Protein AF-A0A519ZA22-F1 (afdb_monomer_lite)

Structure (mmCIF, N/CA/C/O backbone):
data_AF-A0A519ZA22-F1
#
_entry.id   AF-A0A519ZA22-F1
#
loop_
_atom_site.group_PDB
_atom_site.id
_atom_site.type_symbol
_atom_site.label_atom_id
_atom_site.label_alt_id
_atom_site.label_comp_id
_atom_site.label_asym_id
_atom_site.label_entity_id
_atom_site.label_seq_id
_atom_site.pdbx_PDB_ins_code
_atom_site.Cartn_x
_atom_site.Cartn_y
_atom_site.Cartn_z
_atom_site.occupancy
_atom_site.B_iso_or_equiv
_atom_site.auth_seq_id
_atom_site.auth_comp_id
_atom_site.auth_asym_id
_atom_site.auth_atom_id
_atom_site.pdbx_PDB_model_num
ATOM 1 N N . ASN A 1 1 ? 9.432 36.449 25.699 1.00 81.25 1 ASN A N 1
ATOM 2 C CA . ASN A 1 1 ? 9.772 35.332 26.613 1.00 81.25 1 ASN A CA 1
ATOM 3 C C . ASN A 1 1 ? 9.004 34.042 26.345 1.00 81.25 1 ASN A C 1
ATOM 5 O O . ASN A 1 1 ? 9.663 33.018 26.272 1.00 81.25 1 ASN A O 1
ATOM 9 N N . SER A 1 2 ? 7.682 34.046 26.130 1.00 92.00 2 SER A N 1
ATOM 10 C CA . SER A 1 2 ? 6.908 32.815 25.846 1.00 92.00 2 SER A CA 1
ATOM 11 C C . SER A 1 2 ? 7.379 32.043 24.605 1.00 92.00 2 SER A C 1
ATOM 13 O O . SER A 1 2 ? 7.509 30.829 24.662 1.00 92.00 2 SER A O 1
ATOM 15 N N . VAL A 1 3 ? 7.708 32.742 23.514 1.00 94.31 3 VAL A N 1
ATOM 16 C CA . VAL A 1 3 ? 8.225 32.122 22.277 1.00 94.31 3 VAL A CA 1
ATOM 17 C C . VAL A 1 3 ? 9.559 31.403 22.514 1.00 94.31 3 VAL A C 1
ATOM 19 O O . VAL A 1 3 ? 9.733 30.264 22.097 1.00 94.31 3 VAL A O 1
ATOM 22 N N . VAL A 1 4 ? 10.487 32.040 23.235 1.00 95.25 4 VAL A N 1
ATOM 23 C CA . VAL A 1 4 ? 11.792 31.446 23.584 1.00 95.25 4 VAL A CA 1
ATOM 24 C C . VAL A 1 4 ? 11.615 30.241 24.513 1.00 95.25 4 VAL A C 1
ATOM 26 O O . VAL A 1 4 ? 12.276 29.225 24.322 1.00 95.25 4 VAL A O 1
ATOM 29 N N . GLY A 1 5 ? 10.686 30.326 25.473 1.00 96.50 5 GLY A N 1
ATOM 30 C CA . GLY A 1 5 ? 10.294 29.188 26.309 1.00 96.50 5 GLY A CA 1
ATOM 31 C C . GLY A 1 5 ? 9.760 28.020 25.478 1.00 96.50 5 GLY A C 1
ATOM 32 O O . GLY A 1 5 ? 10.256 26.908 25.612 1.00 96.50 5 GLY A O 1
ATOM 33 N N . GLY A 1 6 ? 8.854 28.290 24.534 1.00 96.06 6 GLY A N 1
ATOM 34 C CA . GLY A 1 6 ? 8.317 27.274 23.626 1.00 96.06 6 GLY A CA 1
ATOM 35 C C . GLY A 1 6 ? 9.388 26.580 22.776 1.00 96.06 6 GLY A C 1
ATOM 36 O O . GLY A 1 6 ? 9.349 25.361 22.629 1.00 96.06 6 GLY A O 1
ATOM 37 N N . PHE A 1 7 ? 10.387 27.315 22.268 1.00 96.00 7 PHE A N 1
ATOM 38 C CA . PHE A 1 7 ? 11.522 26.705 21.559 1.00 96.00 7 PHE A CA 1
ATOM 39 C C . PHE A 1 7 ? 12.377 25.809 22.465 1.00 96.00 7 PHE A C 1
ATOM 41 O O . PHE A 1 7 ? 12.825 24.747 22.028 1.00 96.00 7 PHE A O 1
ATOM 48 N N . ASN A 1 8 ? 12.597 26.211 23.719 1.00 96.06 8 ASN A N 1
ATOM 49 C CA . ASN A 1 8 ? 13.331 25.405 24.695 1.00 96.06 8 ASN A CA 1
ATOM 50 C C . ASN A 1 8 ? 12.576 24.107 25.026 1.00 96.06 8 ASN A C 1
ATOM 52 O O . ASN A 1 8 ? 13.158 23.025 24.965 1.00 96.06 8 ASN A O 1
ATOM 56 N N . ASP A 1 9 ? 11.273 24.195 25.292 1.00 95.75 9 ASP A N 1
ATOM 57 C CA . ASP A 1 9 ? 10.442 23.028 25.605 1.00 95.75 9 ASP A CA 1
ATOM 58 C C . ASP A 1 9 ? 10.332 22.077 24.407 1.00 95.75 9 ASP A C 1
ATOM 60 O O . ASP A 1 9 ? 10.515 20.868 24.552 1.00 95.75 9 ASP A O 1
ATOM 64 N N . GLY A 1 10 ? 10.139 22.617 23.198 1.00 93.62 10 GLY A N 1
ATOM 65 C CA . GLY A 1 10 ? 10.167 21.834 21.962 1.00 93.62 10 GLY A CA 1
ATOM 66 C C . GLY A 1 10 ? 11.498 21.101 21.765 1.00 93.62 10 GLY A C 1
ATOM 67 O O . GLY A 1 10 ? 11.507 19.913 21.442 1.00 93.62 10 GLY A O 1
ATOM 68 N N . SER A 1 11 ? 12.623 21.773 22.034 1.00 93.81 11 SER A N 1
ATOM 69 C CA . SER A 1 11 ? 13.959 21.167 21.939 1.00 93.81 11 SER A CA 1
ATOM 70 C C . SER A 1 11 ? 14.153 20.043 22.959 1.00 93.81 11 SER A C 1
ATOM 72 O O . SER A 1 11 ? 14.694 18.995 22.617 1.00 93.81 11 SER A O 1
ATOM 74 N N . ARG A 1 12 ? 13.672 20.221 24.197 1.00 93.62 12 ARG A N 1
ATOM 75 C CA . ARG A 1 12 ? 13.738 19.195 25.251 1.00 93.62 12 ARG A CA 1
ATOM 76 C C . ARG A 1 12 ? 12.895 17.969 24.912 1.00 93.62 12 ARG A C 1
ATOM 78 O O . ARG A 1 12 ? 13.378 16.849 25.056 1.00 93.62 12 ARG A O 1
ATOM 85 N N . ASN A 1 13 ? 11.684 18.175 24.396 1.00 90.31 13 ASN A N 1
ATOM 86 C CA . ASN A 1 13 ? 10.807 17.084 23.964 1.00 90.31 13 ASN A CA 1
ATOM 87 C C . ASN A 1 13 ? 11.395 16.298 22.778 1.00 90.31 13 ASN A C 1
ATOM 89 O O . ASN A 1 13 ? 11.145 15.102 22.642 1.00 90.31 13 ASN A O 1
ATOM 93 N N . MET A 1 14 ? 12.224 16.940 21.948 1.00 92.00 14 MET A N 1
ATOM 94 C CA . MET A 1 14 ? 12.874 16.294 20.806 1.00 92.00 14 MET A CA 1
ATOM 95 C C . MET A 1 14 ? 14.023 15.353 21.200 1.00 92.00 14 MET A C 1
ATOM 97 O O . MET A 1 14 ? 14.376 14.476 20.414 1.00 92.00 14 MET A O 1
ATOM 101 N N . ILE A 1 15 ? 14.597 15.476 22.406 1.00 91.38 15 ILE A N 1
ATOM 102 C CA . ILE A 1 15 ? 15.755 14.664 22.831 1.00 91.38 15 ILE A CA 1
ATOM 103 C C . ILE A 1 15 ? 15.433 13.164 22.753 1.00 91.38 15 ILE A C 1
ATOM 105 O O . ILE A 1 15 ? 16.216 12.402 22.187 1.00 91.38 15 ILE A O 1
ATOM 109 N N . GLY A 1 16 ? 14.266 12.739 23.252 1.00 87.06 16 GLY A N 1
ATOM 110 C CA . GLY A 1 16 ? 13.860 11.328 23.229 1.00 87.06 16 GLY A CA 1
ATOM 111 C C . GLY A 1 16 ? 13.697 10.773 21.811 1.00 87.06 16 GLY A C 1
ATOM 112 O O . GLY A 1 16 ? 14.179 9.681 21.510 1.00 87.06 16 GLY A O 1
ATOM 113 N N . ILE A 1 17 ? 13.091 11.556 20.913 1.00 87.50 17 ILE A N 1
ATOM 114 C CA . ILE A 1 17 ? 12.938 11.194 19.496 1.00 87.50 17 ILE A CA 1
ATOM 115 C C . ILE A 1 17 ? 14.310 11.124 18.814 1.00 87.50 17 ILE A C 1
ATOM 117 O O . ILE A 1 17 ? 14.568 10.199 18.042 1.00 87.50 17 ILE A O 1
ATOM 121 N N . GLY A 1 18 ? 15.206 12.065 19.124 1.00 90.62 18 GLY A N 1
ATOM 122 C CA . GLY A 1 18 ? 16.570 12.098 18.604 1.00 90.62 18 GLY A CA 1
ATOM 123 C C . GLY A 1 18 ? 17.368 10.851 18.981 1.00 90.62 18 GLY A C 1
ATOM 124 O O . GLY A 1 18 ? 17.963 10.226 18.105 1.00 90.62 18 GLY A O 1
ATOM 125 N N . VAL A 1 19 ? 17.320 10.438 20.252 1.00 91.50 19 VAL A N 1
ATOM 126 C CA . VAL A 1 19 ? 17.981 9.209 20.723 1.00 91.50 19 VAL A CA 1
ATOM 127 C C . VAL A 1 19 ? 17.393 7.977 20.034 1.00 91.50 19 VAL A C 1
ATOM 129 O O . VAL A 1 19 ? 18.147 7.190 19.467 1.00 91.50 19 VAL A O 1
ATOM 132 N N . ALA A 1 20 ? 16.063 7.837 19.998 1.00 88.56 20 ALA A N 1
ATOM 133 C CA . ALA A 1 20 ? 15.411 6.699 19.347 1.00 88.56 20 ALA A CA 1
ATOM 134 C C . ALA A 1 20 ? 15.759 6.602 17.850 1.00 88.56 20 ALA A C 1
ATOM 136 O O . ALA A 1 20 ? 16.036 5.517 17.340 1.00 88.56 20 ALA A O 1
ATOM 137 N N . THR A 1 21 ? 15.804 7.739 17.151 1.00 88.81 21 THR A N 1
ATOM 138 C CA . THR A 1 21 ? 16.154 7.796 15.724 1.00 88.81 21 THR A CA 1
ATOM 139 C C . THR A 1 21 ? 17.634 7.484 15.495 1.00 88.81 21 THR A C 1
ATOM 141 O O . THR A 1 21 ? 17.965 6.767 14.553 1.00 88.81 21 THR A O 1
ATOM 144 N N . ALA A 1 22 ? 18.532 7.959 16.366 1.00 91.56 22 ALA A N 1
ATOM 145 C CA . ALA A 1 22 ? 19.952 7.619 16.302 1.00 91.56 22 ALA A CA 1
ATOM 146 C C . ALA A 1 22 ? 20.171 6.107 16.482 1.00 91.56 22 ALA A C 1
ATOM 148 O O . ALA A 1 22 ? 20.910 5.495 15.710 1.00 91.56 22 ALA A O 1
ATOM 149 N N . THR A 1 23 ? 19.478 5.483 17.439 1.00 90.56 23 THR A N 1
ATOM 150 C CA . THR A 1 23 ? 19.520 4.029 17.639 1.00 90.56 23 THR A CA 1
ATOM 151 C C . THR A 1 23 ? 18.946 3.269 16.442 1.00 90.56 23 THR A C 1
ATOM 153 O O . THR A 1 23 ? 19.577 2.323 15.973 1.00 90.56 23 THR A O 1
ATOM 156 N N . ALA A 1 24 ? 17.812 3.710 15.886 1.00 88.50 24 ALA A N 1
ATOM 157 C CA . ALA A 1 24 ? 17.256 3.133 14.661 1.00 88.50 24 ALA A CA 1
ATOM 158 C C . ALA A 1 24 ? 18.248 3.222 13.488 1.00 88.50 24 ALA A C 1
ATOM 160 O O . ALA A 1 24 ? 18.409 2.256 12.749 1.00 88.50 24 ALA A O 1
ATOM 161 N N . GLY A 1 25 ? 18.981 4.333 13.357 1.00 88.44 25 GLY A N 1
ATOM 162 C CA . GLY A 1 25 ? 20.034 4.495 12.352 1.00 88.44 25 GLY A CA 1
ATOM 163 C C . GLY A 1 25 ? 21.189 3.497 12.503 1.00 88.44 25 GLY A C 1
ATOM 164 O O . GLY A 1 25 ? 21.649 2.941 11.507 1.00 88.44 25 GLY A O 1
ATOM 165 N N . VAL A 1 26 ? 21.626 3.210 13.735 1.00 91.69 26 VAL A N 1
ATOM 166 C CA . VAL A 1 26 ? 22.645 2.174 14.003 1.00 91.69 26 VAL A CA 1
ATOM 167 C C . VAL A 1 26 ? 22.135 0.789 13.599 1.00 91.69 26 VAL A C 1
ATOM 169 O O . VAL A 1 26 ? 22.861 0.036 12.950 1.00 91.69 26 VAL A O 1
ATOM 172 N N . ILE A 1 27 ? 20.879 0.476 13.930 1.00 88.31 27 ILE A N 1
ATOM 173 C CA . ILE A 1 27 ? 20.222 -0.779 13.542 1.00 88.31 27 ILE A CA 1
ATOM 174 C C . ILE A 1 27 ? 20.188 -0.902 12.013 1.00 88.31 27 ILE A C 1
ATOM 176 O O . ILE A 1 27 ? 20.646 -1.904 11.467 1.00 88.31 27 ILE A O 1
ATOM 180 N N . VAL A 1 28 ? 19.744 0.145 11.313 1.00 86.81 28 VAL A N 1
ATOM 181 C CA . VAL A 1 28 ? 19.724 0.216 9.843 1.00 86.81 28 VAL A CA 1
ATOM 182 C C . VAL A 1 28 ? 21.116 0.012 9.236 1.00 86.81 28 VAL A C 1
ATOM 184 O O . VAL A 1 28 ? 21.265 -0.755 8.282 1.00 86.81 28 VAL A O 1
ATOM 187 N N . GLY A 1 29 ? 22.150 0.644 9.798 1.00 88.81 29 GLY A N 1
ATOM 188 C CA . GLY A 1 29 ? 23.533 0.457 9.358 1.00 88.81 29 GLY A CA 1
ATOM 189 C C . GLY A 1 29 ? 24.001 -0.992 9.504 1.00 88.81 29 GLY A C 1
ATOM 190 O O . GLY A 1 29 ? 24.548 -1.561 8.560 1.00 88.81 29 GLY A O 1
ATOM 191 N N . ALA A 1 30 ? 23.725 -1.619 10.649 1.00 89.75 30 ALA A N 1
ATOM 192 C CA . ALA A 1 30 ? 24.067 -3.019 10.893 1.00 89.75 30 ALA A CA 1
ATOM 193 C C . ALA A 1 30 ? 23.331 -3.968 9.930 1.00 89.75 30 ALA A C 1
ATOM 195 O O . ALA A 1 30 ? 23.947 -4.862 9.352 1.00 89.75 30 ALA A O 1
ATOM 196 N N . ILE A 1 31 ? 22.039 -3.742 9.692 1.00 85.31 31 ILE A N 1
ATOM 197 C CA . ILE A 1 31 ? 21.211 -4.514 8.749 1.00 85.31 31 ILE A CA 1
ATOM 198 C C . ILE A 1 31 ? 21.775 -4.431 7.329 1.00 85.31 31 ILE A C 1
ATOM 200 O O . ILE A 1 31 ? 21.907 -5.447 6.648 1.00 85.31 31 ILE A O 1
ATOM 204 N N . THR A 1 32 ? 22.135 -3.221 6.900 1.00 83.44 32 THR A N 1
ATOM 205 C CA . THR A 1 32 ? 22.675 -2.973 5.560 1.00 83.44 32 THR A CA 1
ATOM 206 C C . THR A 1 32 ? 24.015 -3.686 5.369 1.00 83.44 32 THR A C 1
ATOM 208 O O . THR A 1 32 ? 24.227 -4.325 4.345 1.00 83.44 32 THR A O 1
ATOM 211 N N . LEU A 1 33 ? 24.905 -3.634 6.369 1.00 88.56 33 LEU A N 1
ATOM 212 C CA . LEU A 1 33 ? 26.227 -4.274 6.310 1.00 88.56 33 LEU A CA 1
ATOM 213 C C . LEU A 1 33 ? 26.178 -5.804 6.408 1.00 88.56 33 LEU A C 1
ATOM 215 O O . LEU A 1 33 ? 27.036 -6.481 5.851 1.00 88.56 33 LEU A O 1
ATOM 219 N N . THR A 1 34 ? 25.196 -6.351 7.125 1.00 88.69 34 THR A N 1
ATOM 220 C CA . THR A 1 34 ? 25.034 -7.804 7.318 1.00 88.69 34 THR A CA 1
ATOM 221 C C . THR A 1 34 ? 24.285 -8.490 6.178 1.00 88.69 34 THR A C 1
ATOM 223 O O . THR A 1 34 ? 24.264 -9.717 6.124 1.00 88.69 34 THR A O 1
ATOM 226 N N . GLY A 1 35 ? 23.655 -7.727 5.277 1.00 82.00 35 GLY A N 1
ATOM 227 C CA . GLY A 1 35 ? 22.839 -8.280 4.195 1.00 82.00 35 GLY A CA 1
ATOM 228 C C . GLY A 1 35 ? 21.508 -8.867 4.671 1.00 82.00 35 GLY A C 1
ATOM 229 O O . GLY A 1 35 ? 20.882 -9.637 3.945 1.00 82.00 35 GLY A O 1
ATOM 230 N N . LEU A 1 36 ? 21.042 -8.504 5.875 1.00 84.12 36 LEU A N 1
ATOM 231 C CA . LEU A 1 36 ? 19.794 -9.028 6.438 1.00 84.12 36 LEU A CA 1
ATOM 232 C C . LEU A 1 36 ? 18.583 -8.733 5.536 1.00 84.12 36 LEU A C 1
ATOM 234 O O . LEU A 1 36 ? 17.652 -9.527 5.505 1.00 84.12 36 LEU A O 1
ATOM 238 N N . GLY A 1 37 ? 18.606 -7.639 4.766 1.00 77.94 37 GLY A N 1
ATOM 239 C CA . GLY A 1 37 ? 17.554 -7.324 3.794 1.00 77.94 37 GLY A CA 1
ATOM 240 C C . GLY A 1 37 ? 17.334 -8.432 2.757 1.00 77.94 37 GLY A C 1
ATOM 241 O O . GLY A 1 37 ? 16.196 -8.832 2.544 1.00 77.94 37 GLY A O 1
ATOM 242 N N . LEU A 1 38 ? 18.412 -8.992 2.189 1.00 81.12 38 LEU A N 1
ATOM 243 C CA . LEU A 1 38 ? 18.329 -10.111 1.237 1.00 81.12 38 LEU A CA 1
ATOM 244 C C . LEU A 1 38 ? 17.751 -11.362 1.907 1.00 81.12 38 LEU A C 1
ATOM 246 O O . LEU A 1 38 ? 16.842 -11.992 1.380 1.00 81.12 38 LEU A O 1
ATOM 250 N N . ARG A 1 39 ? 18.198 -11.657 3.133 1.00 88.38 39 ARG A N 1
ATOM 251 C CA . ARG A 1 39 ? 17.671 -12.780 3.924 1.00 88.38 39 ARG A CA 1
ATOM 252 C C . ARG A 1 39 ? 16.192 -12.624 4.262 1.00 88.38 39 ARG A C 1
ATOM 254 O O . ARG A 1 39 ? 15.473 -13.615 4.318 1.00 88.38 39 ARG A O 1
ATOM 261 N N . MET A 1 40 ? 15.727 -11.396 4.484 1.00 89.69 40 MET A N 1
ATOM 262 C CA . MET A 1 40 ? 14.304 -11.126 4.687 1.00 89.69 40 MET A CA 1
ATOM 263 C C . MET A 1 40 ? 13.506 -11.359 3.403 1.00 89.69 40 MET A C 1
ATOM 265 O O . MET A 1 40 ? 12.429 -11.944 3.485 1.00 89.69 40 MET A O 1
ATOM 269 N N . THR A 1 41 ? 14.036 -10.975 2.237 1.00 90.50 41 THR A N 1
ATOM 270 C CA . THR A 1 41 ? 13.434 -11.296 0.933 1.00 90.50 41 THR A CA 1
ATOM 271 C C . THR A 1 41 ? 13.295 -12.805 0.744 1.00 90.50 41 THR A C 1
ATOM 273 O O . THR A 1 41 ? 12.184 -13.276 0.520 1.00 90.50 41 THR A O 1
ATOM 276 N N . GLU A 1 42 ? 14.375 -13.571 0.923 1.00 89.81 42 GLU A N 1
ATOM 277 C CA . GLU A 1 42 ? 14.355 -15.041 0.831 1.00 89.81 42 GLU A CA 1
ATOM 278 C C . GLU A 1 42 ? 13.355 -15.666 1.815 1.00 89.81 42 GLU A C 1
ATOM 280 O O . GLU A 1 42 ? 12.603 -16.573 1.465 1.00 89.81 42 GLU A O 1
ATOM 285 N N . PHE A 1 43 ? 13.325 -15.181 3.060 1.00 92.62 43 PHE A N 1
ATOM 286 C CA . PHE A 1 43 ? 12.445 -15.724 4.090 1.00 92.62 43 PHE A CA 1
ATOM 287 C C . PHE A 1 43 ? 10.970 -15.457 3.789 1.00 92.62 43 PHE A C 1
ATOM 289 O O . PHE A 1 43 ? 10.133 -16.347 3.945 1.00 92.62 43 PHE A O 1
ATOM 296 N N . VAL A 1 44 ? 10.642 -14.244 3.341 1.00 94.31 44 VAL A N 1
ATOM 297 C CA . VAL A 1 44 ? 9.274 -13.906 2.944 1.00 94.31 44 VAL A CA 1
ATOM 298 C C . VAL A 1 44 ? 8.875 -14.697 1.704 1.00 94.31 44 VAL A C 1
ATOM 300 O O . VAL A 1 44 ? 7.766 -15.221 1.685 1.00 94.31 44 VAL A O 1
ATOM 303 N N . GLU A 1 45 ? 9.760 -14.849 0.719 1.00 91.81 45 GLU A N 1
ATOM 304 C CA . GLU A 1 45 ? 9.484 -15.652 -0.476 1.00 91.81 45 GLU A CA 1
ATOM 305 C C . GLU A 1 45 ? 9.257 -17.123 -0.127 1.00 91.81 45 GLU A C 1
ATOM 307 O O . GLU A 1 45 ? 8.290 -17.731 -0.582 1.00 91.81 45 GLU A O 1
ATOM 312 N N . PHE A 1 46 ? 10.067 -17.683 0.772 1.00 93.06 46 PHE A N 1
ATOM 313 C CA . PHE A 1 46 ? 9.876 -19.041 1.270 1.00 93.06 46 PHE A CA 1
ATOM 314 C C . PHE A 1 46 ? 8.497 -19.236 1.917 1.00 93.06 46 PHE A C 1
ATOM 316 O O . PHE A 1 46 ? 7.873 -20.281 1.734 1.00 93.06 46 PHE A O 1
ATOM 323 N N . VAL A 1 47 ? 7.995 -18.243 2.656 1.00 94.44 47 VAL A N 1
ATOM 324 C CA . VAL A 1 47 ? 6.654 -18.295 3.263 1.00 94.44 47 VAL A CA 1
ATOM 325 C C . VAL A 1 47 ? 5.553 -18.052 2.225 1.00 94.44 47 VAL A C 1
ATOM 327 O O . VAL A 1 47 ? 4.502 -18.690 2.283 1.00 94.44 47 VAL A O 1
ATOM 330 N N . ALA A 1 48 ? 5.772 -17.130 1.288 1.00 93.31 48 ALA A N 1
ATOM 331 C CA . ALA A 1 48 ? 4.786 -16.708 0.304 1.00 93.31 48 ALA A CA 1
ATOM 332 C C . ALA A 1 48 ? 4.608 -17.708 -0.844 1.00 93.31 48 ALA A C 1
ATOM 334 O O . ALA A 1 48 ? 3.497 -17.816 -1.362 1.00 93.31 48 ALA A O 1
ATOM 335 N N . GLN A 1 49 ? 5.665 -18.433 -1.226 1.00 89.50 49 GLN A N 1
ATOM 336 C CA . GLN A 1 49 ? 5.691 -19.384 -2.345 1.00 89.50 49 GLN A CA 1
ATOM 337 C C . GLN A 1 49 ? 5.108 -18.762 -3.630 1.00 89.50 49 GLN A C 1
ATOM 339 O O . GLN A 1 49 ? 4.193 -19.317 -4.244 1.00 89.50 49 GLN A O 1
ATOM 344 N N . GLY A 1 50 ? 5.553 -17.551 -3.982 1.00 85.00 50 GLY A N 1
ATOM 345 C CA . GLY A 1 50 ? 5.031 -16.775 -5.111 1.00 85.00 50 GLY A CA 1
ATOM 346 C C . GLY A 1 50 ? 3.615 -16.196 -4.944 1.00 85.00 50 GLY A C 1
ATOM 347 O O . GLY A 1 50 ? 3.091 -15.572 -5.869 1.00 85.00 50 GLY A O 1
ATOM 348 N N . ASN A 1 51 ? 2.951 -16.367 -3.793 1.00 91.44 51 ASN A N 1
ATOM 349 C CA . ASN A 1 51 ? 1.634 -15.779 -3.549 1.00 91.44 51 ASN A CA 1
ATOM 350 C C . ASN A 1 51 ? 1.738 -14.366 -2.952 1.00 91.44 51 ASN A C 1
ATOM 352 O O . ASN A 1 51 ? 1.974 -14.186 -1.755 1.00 91.44 51 ASN A O 1
ATOM 356 N N . VAL A 1 52 ? 1.431 -13.360 -3.775 1.00 91.69 52 VAL A N 1
ATOM 357 C CA . VAL A 1 52 ? 1.442 -11.933 -3.400 1.00 91.69 52 VAL A CA 1
ATOM 358 C C . VAL A 1 52 ? 0.609 -11.625 -2.155 1.00 91.69 52 VAL A C 1
ATOM 360 O O . VAL A 1 52 ? 1.000 -10.794 -1.339 1.00 91.69 52 VAL A O 1
ATOM 363 N N . MET A 1 53 ? -0.552 -12.263 -1.979 1.00 93.50 53 MET A N 1
ATOM 364 C CA . MET A 1 53 ? -1.410 -11.962 -0.831 1.00 93.50 53 MET A CA 1
ATOM 365 C C . MET A 1 53 ? -0.813 -12.510 0.467 1.00 93.50 53 MET A C 1
ATOM 367 O O . MET A 1 53 ? -0.833 -11.823 1.487 1.00 93.50 53 MET A O 1
ATOM 371 N N . VAL A 1 54 ? -0.245 -13.719 0.424 1.00 95.56 54 VAL A N 1
ATOM 372 C CA . VAL A 1 54 ? 0.466 -14.312 1.568 1.00 95.56 54 VAL A CA 1
ATOM 373 C C . VAL A 1 54 ? 1.694 -13.472 1.913 1.00 95.56 54 VAL A C 1
ATOM 375 O O . VAL A 1 54 ? 1.888 -13.144 3.082 1.00 95.56 54 VAL A O 1
ATOM 378 N N . MET A 1 55 ? 2.454 -13.040 0.902 1.00 95.25 55 MET A N 1
ATOM 379 C CA . MET A 1 55 ? 3.577 -12.115 1.057 1.00 95.25 55 MET A CA 1
ATOM 380 C C . MET A 1 55 ? 3.156 -10.834 1.791 1.00 95.25 55 MET A C 1
ATOM 382 O O . MET A 1 55 ? 3.737 -10.494 2.820 1.00 95.25 55 MET A O 1
ATOM 386 N N . LEU A 1 56 ? 2.127 -10.128 1.308 1.00 95.75 56 LEU A N 1
ATOM 387 C CA . LEU A 1 56 ? 1.681 -8.871 1.921 1.00 95.75 56 LEU A CA 1
ATOM 388 C C . LEU A 1 56 ? 1.146 -9.079 3.344 1.00 95.75 56 LEU A C 1
ATOM 390 O O . LEU A 1 56 ? 1.408 -8.247 4.209 1.00 95.75 56 LEU A O 1
ATOM 394 N N . LEU A 1 57 ? 0.424 -10.175 3.610 1.00 96.44 57 LEU A N 1
ATOM 395 C CA . LEU A 1 57 ? -0.049 -10.517 4.958 1.00 96.44 57 LEU A CA 1
ATOM 396 C C . LEU A 1 57 ? 1.115 -10.783 5.915 1.00 96.44 57 LEU A C 1
ATOM 398 O O . LEU A 1 57 ? 1.099 -10.314 7.053 1.00 96.44 57 LEU A O 1
ATOM 402 N N . PHE A 1 58 ? 2.133 -11.505 5.451 1.00 96.31 58 PHE A N 1
ATOM 403 C CA . PHE A 1 58 ? 3.312 -11.799 6.250 1.00 96.31 58 PHE A CA 1
ATOM 404 C C . PHE A 1 58 ? 4.125 -10.535 6.540 1.00 96.31 58 PHE A C 1
ATOM 406 O O . PHE A 1 58 ? 4.470 -10.276 7.690 1.00 96.31 58 PHE A O 1
ATOM 413 N N . ILE A 1 59 ? 4.346 -9.687 5.533 1.00 95.62 59 ILE A N 1
ATOM 414 C CA . ILE A 1 59 ? 5.033 -8.403 5.713 1.00 95.62 59 ILE A CA 1
ATOM 415 C C . ILE A 1 59 ? 4.239 -7.482 6.645 1.00 95.62 59 ILE A C 1
ATOM 417 O O . ILE A 1 59 ? 4.825 -6.857 7.523 1.00 95.62 59 ILE A O 1
ATOM 421 N N . ALA A 1 60 ? 2.913 -7.415 6.505 1.00 95.56 60 ALA A N 1
ATOM 422 C CA . ALA A 1 60 ? 2.050 -6.657 7.409 1.00 95.56 60 ALA A CA 1
ATOM 423 C C . ALA A 1 60 ? 2.217 -7.107 8.868 1.00 95.56 60 ALA A C 1
ATOM 425 O O . ALA A 1 60 ? 2.365 -6.273 9.763 1.00 95.56 60 ALA A O 1
ATOM 426 N N . PHE A 1 61 ? 2.252 -8.422 9.101 1.00 94.44 61 PHE A N 1
ATOM 427 C CA . PHE A 1 61 ? 2.507 -8.995 10.418 1.00 94.44 61 PHE A CA 1
ATOM 428 C C . PHE A 1 61 ? 3.903 -8.635 10.946 1.00 94.44 61 PHE A C 1
ATOM 430 O O . PHE A 1 61 ? 4.023 -8.174 12.080 1.00 94.44 61 PHE A O 1
ATOM 437 N N . VAL A 1 62 ? 4.949 -8.779 10.128 1.00 94.00 62 VAL A N 1
ATOM 438 C CA . VAL A 1 62 ? 6.323 -8.421 10.513 1.00 94.00 62 VAL A CA 1
ATOM 439 C C . VAL A 1 62 ? 6.430 -6.929 10.841 1.00 94.00 62 VAL A C 1
ATOM 441 O O . VAL A 1 62 ? 6.969 -6.582 11.887 1.00 94.00 62 VAL A O 1
ATOM 444 N N . CYS A 1 63 ? 5.868 -6.042 10.016 1.00 94.25 63 CYS A N 1
ATOM 445 C CA . CYS A 1 63 ? 5.826 -4.601 10.277 1.00 94.25 63 CYS A CA 1
ATOM 446 C C . CYS A 1 63 ? 5.096 -4.270 11.583 1.00 94.25 63 CYS A C 1
ATOM 448 O O . CYS A 1 63 ? 5.575 -3.430 12.340 1.00 94.25 63 CYS A O 1
ATOM 450 N N . LEU A 1 64 ? 3.973 -4.940 11.864 1.00 91.94 64 LEU A N 1
ATOM 451 C CA . LEU A 1 64 ? 3.244 -4.770 13.119 1.00 91.94 64 LEU A CA 1
ATOM 452 C C . LEU A 1 64 ? 4.132 -5.153 14.304 1.00 91.94 64 LEU A C 1
ATOM 454 O O . LEU A 1 64 ? 4.286 -4.351 15.216 1.00 91.94 64 LEU A O 1
ATOM 458 N N . VAL A 1 65 ? 4.762 -6.332 14.271 1.00 90.56 65 VAL A N 1
ATOM 459 C CA . VAL A 1 65 ? 5.629 -6.818 15.358 1.00 90.56 65 VAL A CA 1
ATOM 460 C C . VAL A 1 65 ? 6.844 -5.914 15.564 1.00 90.56 65 VAL A C 1
ATOM 462 O O . VAL A 1 65 ? 7.154 -5.560 16.699 1.00 90.56 65 VAL A O 1
ATOM 465 N N . LEU A 1 66 ? 7.513 -5.514 14.482 1.00 89.38 66 LEU A N 1
ATOM 466 C CA . LEU A 1 66 ? 8.671 -4.618 14.533 1.00 89.38 66 LEU A CA 1
ATOM 467 C C . LEU A 1 66 ? 8.311 -3.219 15.051 1.00 89.38 66 LEU A C 1
ATOM 469 O O . LEU A 1 66 ? 9.159 -2.555 15.646 1.00 89.38 66 LEU A O 1
ATOM 473 N N . GLY A 1 67 ? 7.074 -2.773 14.824 1.00 86.19 67 GLY A N 1
ATOM 474 C CA . GLY A 1 67 ? 6.600 -1.463 15.252 1.00 86.19 67 GLY A CA 1
ATOM 475 C C . GLY A 1 67 ? 6.139 -1.382 16.706 1.00 86.19 67 GLY A C 1
ATOM 476 O O . GLY A 1 67 ? 5.974 -0.277 17.227 1.00 86.19 67 GLY A O 1
ATOM 477 N N . LEU A 1 68 ? 5.947 -2.518 17.384 1.00 85.56 68 LEU A N 1
ATOM 478 C CA . LEU A 1 68 ? 5.461 -2.552 18.762 1.00 85.56 68 LEU A CA 1
ATOM 479 C C . LEU A 1 68 ? 6.448 -1.871 19.723 1.00 85.56 68 LEU A C 1
ATOM 481 O O . LEU A 1 68 ? 7.566 -2.335 19.935 1.00 85.56 68 LEU A O 1
ATOM 485 N N . GLY A 1 69 ? 5.998 -0.790 20.364 1.00 75.88 69 GLY A N 1
ATOM 486 C CA . GLY A 1 69 ? 6.716 -0.154 21.475 1.00 75.88 69 GLY A CA 1
ATOM 487 C C . GLY A 1 69 ? 7.840 0.797 21.060 1.00 75.88 69 GLY A C 1
ATOM 488 O O . GLY A 1 69 ? 8.655 1.175 21.902 1.00 75.88 69 GLY A O 1
ATOM 489 N N . VAL A 1 70 ? 7.887 1.205 19.789 1.00 83.19 70 VAL A N 1
ATOM 490 C CA . VAL A 1 70 ? 8.890 2.136 19.253 1.00 83.19 70 VAL A CA 1
ATOM 491 C C . VAL A 1 70 ? 8.212 3.453 18.840 1.00 83.19 70 VAL A C 1
ATOM 493 O O . VAL A 1 70 ? 7.156 3.410 18.212 1.00 83.19 70 VAL A O 1
ATOM 496 N N . PRO A 1 71 ? 8.798 4.640 19.119 1.00 86.00 71 PRO A N 1
ATOM 497 C CA . PRO A 1 71 ? 8.244 5.915 18.660 1.00 86.00 71 PRO A CA 1
ATOM 498 C C . PRO A 1 71 ? 8.023 5.938 17.143 1.00 86.00 71 PRO A C 1
ATOM 500 O O . PRO A 1 71 ? 8.901 5.510 16.395 1.00 86.00 71 PRO A O 1
ATOM 503 N N . THR A 1 72 ? 6.905 6.509 16.682 1.00 89.31 72 THR A N 1
ATOM 504 C CA . THR A 1 72 ? 6.457 6.495 15.275 1.00 89.31 72 THR A CA 1
ATOM 505 C C . THR A 1 72 ? 7.558 6.811 14.257 1.00 89.31 72 THR A C 1
ATOM 507 O O . THR A 1 72 ? 7.694 6.117 13.250 1.00 89.31 72 THR A O 1
ATOM 510 N N . THR A 1 73 ? 8.385 7.827 14.523 1.00 89.19 73 THR A N 1
ATOM 511 C CA . THR A 1 73 ? 9.490 8.213 13.632 1.00 89.19 73 THR A CA 1
ATOM 512 C C . THR A 1 73 ? 10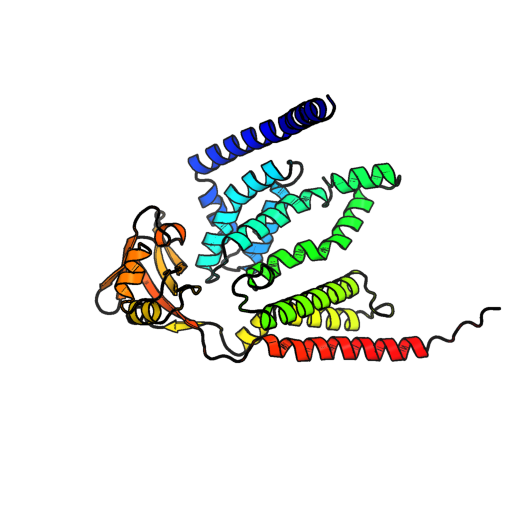.566 7.130 13.540 1.00 89.19 73 THR A C 1
ATOM 514 O O . THR A 1 73 ? 10.981 6.765 12.442 1.00 89.19 73 THR A O 1
ATOM 517 N N . ALA A 1 74 ? 11.011 6.598 14.681 1.00 89.06 74 ALA A N 1
ATOM 518 C CA . ALA A 1 74 ? 12.039 5.558 14.733 1.00 89.06 74 ALA A CA 1
ATOM 519 C C . ALA A 1 74 ? 11.518 4.225 14.171 1.00 89.06 74 ALA A C 1
ATOM 521 O O . ALA A 1 74 ? 12.237 3.534 13.452 1.00 89.06 74 ALA A O 1
ATOM 522 N N . ASN A 1 75 ? 10.246 3.919 14.434 1.00 90.69 75 ASN A N 1
ATOM 523 C CA . ASN A 1 75 ? 9.534 2.784 13.868 1.00 90.69 75 ASN A CA 1
ATOM 524 C C . ASN A 1 75 ? 9.541 2.845 12.335 1.00 90.69 75 ASN A C 1
ATOM 526 O O . ASN A 1 75 ? 10.030 1.919 11.694 1.00 90.69 75 ASN A O 1
ATOM 530 N N . TYR A 1 76 ? 9.119 3.973 11.745 1.00 92.50 76 TYR A N 1
ATOM 531 C CA . TYR A 1 76 ? 9.136 4.153 10.292 1.00 92.50 76 TYR A CA 1
ATOM 532 C C . TYR A 1 76 ? 10.526 3.929 9.688 1.00 92.50 76 TYR A C 1
ATOM 534 O O . TYR A 1 76 ? 10.646 3.203 8.705 1.00 92.50 76 TYR A O 1
ATOM 542 N N . VAL A 1 77 ? 11.580 4.502 10.284 1.00 91.06 77 VAL A N 1
ATOM 543 C CA . VAL A 1 77 ? 12.965 4.306 9.817 1.00 91.06 77 VAL A CA 1
ATOM 544 C C . VAL A 1 77 ? 13.336 2.821 9.796 1.00 91.06 77 VAL A C 1
ATOM 546 O O . VAL A 1 77 ? 13.923 2.351 8.821 1.00 91.06 77 VAL A O 1
ATOM 549 N N . LEU A 1 78 ? 12.960 2.073 10.833 1.00 90.06 78 LEU A N 1
ATOM 550 C CA . LEU A 1 78 ? 13.252 0.648 10.946 1.00 90.06 78 LEU A CA 1
ATOM 551 C C . LEU A 1 78 ? 12.462 -0.182 9.922 1.00 90.06 78 LEU A C 1
ATOM 553 O O . LEU A 1 78 ? 13.069 -0.909 9.134 1.00 90.06 78 LEU A O 1
ATOM 557 N N . VAL A 1 79 ? 11.131 -0.048 9.877 1.00 93.06 79 VAL A N 1
ATOM 558 C CA . VAL A 1 79 ? 10.285 -0.862 8.982 1.00 93.06 79 VAL A CA 1
ATOM 559 C C . VAL A 1 79 ? 10.473 -0.496 7.512 1.00 93.06 79 VAL A C 1
ATOM 561 O O . VAL A 1 79 ? 10.486 -1.384 6.665 1.00 93.06 79 VAL A O 1
ATOM 564 N N . ALA A 1 80 ? 10.677 0.782 7.181 1.00 93.00 80 ALA A N 1
ATOM 565 C CA . ALA A 1 80 ? 10.900 1.204 5.801 1.00 93.00 80 ALA A CA 1
ATOM 566 C C . ALA A 1 80 ? 12.243 0.706 5.263 1.00 93.00 80 ALA A C 1
ATOM 568 O O . ALA A 1 80 ? 12.319 0.301 4.110 1.00 93.00 80 ALA A O 1
ATOM 569 N N . THR A 1 81 ? 13.290 0.692 6.087 1.00 90.38 81 THR A N 1
ATOM 570 C CA . THR A 1 81 ? 14.596 0.182 5.648 1.00 90.38 81 THR A CA 1
ATOM 571 C C . THR A 1 81 ? 14.576 -1.338 5.485 1.00 90.38 81 THR A C 1
ATOM 573 O O . THR A 1 81 ? 15.197 -1.868 4.570 1.00 90.38 81 THR A O 1
ATOM 576 N N . LEU A 1 82 ? 13.851 -2.047 6.354 1.00 91.75 82 LEU A N 1
ATOM 577 C CA . LEU A 1 82 ? 13.820 -3.508 6.351 1.00 91.75 82 LEU A CA 1
ATOM 578 C C . LEU A 1 82 ? 12.830 -4.104 5.351 1.00 91.75 82 LEU A C 1
ATOM 580 O O . LEU A 1 82 ? 13.184 -5.019 4.619 1.00 91.75 82 LEU A O 1
ATOM 584 N N . MET A 1 83 ? 11.588 -3.620 5.346 1.00 94.56 83 MET A N 1
ATOM 585 C CA . MET A 1 83 ? 10.469 -4.299 4.687 1.00 94.56 83 MET A CA 1
ATOM 586 C C . MET A 1 83 ? 10.068 -3.657 3.361 1.00 94.56 83 MET A C 1
ATOM 588 O O . MET A 1 83 ? 9.609 -4.364 2.470 1.00 94.56 83 MET A O 1
ATOM 592 N N . ALA A 1 84 ? 10.264 -2.346 3.174 1.00 94.38 84 ALA A N 1
ATOM 593 C CA . ALA A 1 84 ? 9.964 -1.714 1.888 1.00 94.38 84 ALA A CA 1
ATOM 594 C C . ALA A 1 84 ? 10.734 -2.335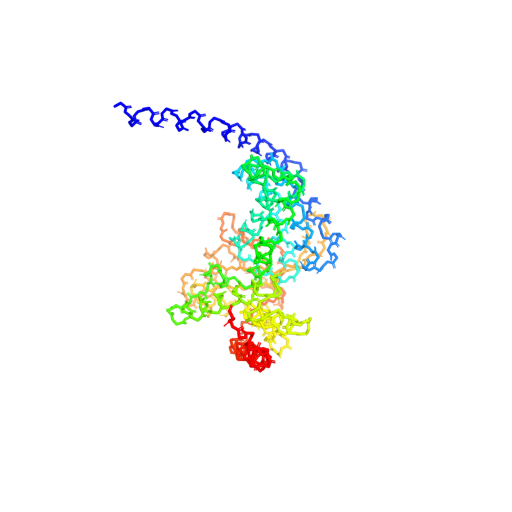 0.702 1.00 94.38 84 ALA A C 1
ATOM 596 O O . ALA A 1 84 ? 10.082 -2.638 -0.299 1.00 94.38 84 ALA A O 1
ATOM 597 N N . PRO A 1 85 ? 12.063 -2.581 0.770 1.00 91.56 85 PRO A N 1
ATOM 598 C CA . PRO A 1 85 ? 12.767 -3.221 -0.343 1.00 91.56 85 PRO A CA 1
ATOM 599 C C . PRO A 1 85 ? 12.253 -4.638 -0.619 1.00 91.56 85 PRO A C 1
ATOM 601 O O . PRO A 1 85 ? 12.138 -5.012 -1.779 1.00 91.56 85 PRO A O 1
ATOM 604 N N . VAL A 1 86 ? 11.862 -5.387 0.418 1.00 93.19 86 VAL A N 1
ATOM 605 C CA . VAL A 1 86 ? 11.292 -6.737 0.278 1.00 93.19 86 VAL A CA 1
ATOM 606 C C . VAL A 1 86 ? 9.969 -6.702 -0.492 1.00 93.19 86 VAL A C 1
ATOM 608 O O . VAL A 1 86 ? 9.786 -7.474 -1.428 1.00 93.19 86 VAL A O 1
ATOM 611 N N . VAL A 1 87 ? 9.063 -5.775 -0.149 1.00 95.06 87 VAL A N 1
ATOM 612 C CA . VAL A 1 87 ? 7.785 -5.600 -0.868 1.00 95.06 87 VAL A CA 1
ATOM 613 C C . VAL A 1 87 ? 8.022 -5.239 -2.336 1.00 95.06 87 VAL A C 1
ATOM 615 O O . VAL A 1 87 ? 7.321 -5.750 -3.206 1.00 95.06 87 VAL A O 1
ATOM 618 N N . VAL A 1 88 ? 8.974 -4.341 -2.617 1.00 93.12 88 VAL A N 1
ATOM 619 C CA . VAL A 1 88 ? 9.292 -3.914 -3.992 1.00 93.12 88 VAL A CA 1
ATOM 620 C C . VAL A 1 88 ? 9.850 -5.077 -4.802 1.00 93.12 88 VAL A C 1
ATOM 622 O O . VAL A 1 88 ? 9.393 -5.315 -5.916 1.00 93.12 88 VAL A O 1
ATOM 625 N N . GLU A 1 89 ? 10.815 -5.794 -4.236 1.00 91.44 89 GLU A N 1
ATOM 626 C CA . GLU A 1 89 ? 11.521 -6.883 -4.901 1.00 91.44 89 GLU A CA 1
ATOM 627 C C . GLU A 1 89 ? 10.581 -8.057 -5.195 1.00 91.44 89 GLU A C 1
ATOM 629 O O . GLU A 1 89 ? 10.393 -8.424 -6.353 1.00 91.44 89 GLU A O 1
ATOM 634 N N . LEU A 1 90 ? 9.900 -8.586 -4.177 1.00 93.00 90 LEU A N 1
ATOM 635 C CA . LEU A 1 90 ? 8.983 -9.717 -4.350 1.00 93.00 90 LEU A CA 1
ATOM 636 C C . LEU A 1 90 ? 7.709 -9.336 -5.112 1.00 93.00 90 LEU A C 1
ATOM 638 O O . LEU A 1 90 ? 7.163 -10.146 -5.864 1.00 93.00 90 LEU A O 1
ATOM 642 N N . GLY A 1 91 ? 7.252 -8.086 -4.979 1.00 92.75 91 GLY A N 1
ATOM 643 C CA . GLY A 1 91 ? 6.185 -7.538 -5.811 1.00 92.75 91 GLY A CA 1
ATOM 644 C C . GLY A 1 91 ? 6.570 -7.576 -7.289 1.00 92.75 91 GLY A C 1
ATOM 645 O O . GLY A 1 91 ? 5.832 -8.142 -8.097 1.00 92.75 91 GLY A O 1
ATOM 646 N N . ALA A 1 92 ? 7.759 -7.068 -7.631 1.00 92.00 92 ALA A N 1
ATOM 647 C CA . ALA A 1 92 ? 8.282 -7.107 -8.992 1.00 92.00 92 ALA A CA 1
ATOM 648 C C . ALA A 1 92 ? 8.438 -8.547 -9.505 1.00 92.00 92 ALA A C 1
ATOM 650 O O . ALA A 1 92 ? 8.057 -8.824 -10.645 1.00 92.00 92 ALA A O 1
ATOM 651 N N . GLN A 1 93 ? 8.936 -9.469 -8.675 1.00 91.75 93 GLN A N 1
ATOM 652 C CA . GLN A 1 93 ? 9.054 -10.889 -9.029 1.00 91.75 93 GLN A CA 1
ATOM 653 C C . GLN A 1 93 ? 7.697 -11.548 -9.303 1.00 91.75 93 GLN A C 1
ATOM 655 O O . GLN A 1 93 ? 7.539 -12.312 -10.254 1.00 91.75 93 GLN A O 1
ATOM 660 N N . SER A 1 94 ? 6.677 -11.163 -8.539 1.00 89.94 94 SER A N 1
ATOM 661 C CA . SER A 1 94 ? 5.305 -11.644 -8.708 1.00 89.94 94 SER A CA 1
ATOM 662 C C . SER A 1 94 ? 4.531 -10.945 -9.835 1.00 89.94 94 SER A C 1
ATOM 664 O O . SER A 1 94 ? 3.335 -11.180 -10.009 1.00 89.94 94 SER A O 1
ATOM 666 N N . GLY A 1 95 ? 5.180 -10.058 -10.595 1.00 88.00 95 GLY A N 1
ATOM 667 C CA . GLY A 1 95 ? 4.559 -9.323 -11.697 1.00 88.00 95 GLY A CA 1
ATOM 668 C C . GLY A 1 95 ? 3.762 -8.082 -11.290 1.00 88.00 95 GLY A C 1
ATOM 669 O O . GLY A 1 95 ? 3.092 -7.494 -12.137 1.00 88.00 95 GLY A O 1
ATOM 670 N N . LEU A 1 96 ? 3.832 -7.664 -10.024 1.00 88.31 96 LEU A N 1
ATOM 671 C CA . LEU A 1 96 ? 3.116 -6.510 -9.492 1.00 88.31 96 LEU A CA 1
ATOM 672 C C . LEU A 1 96 ? 4.052 -5.310 -9.323 1.00 88.31 96 LEU A C 1
ATOM 674 O O . LEU A 1 96 ? 4.931 -5.290 -8.463 1.00 88.31 96 LEU A O 1
ATOM 678 N N . ILE A 1 97 ? 3.807 -4.250 -10.090 1.00 87.19 97 ILE A N 1
ATOM 679 C CA . ILE A 1 97 ? 4.521 -2.985 -9.915 1.00 87.19 97 ILE A CA 1
ATOM 680 C C . ILE A 1 97 ? 3.772 -2.118 -8.921 1.00 87.19 97 ILE A C 1
ATOM 682 O O . ILE A 1 97 ? 2.690 -1.604 -9.199 1.00 87.19 97 ILE A O 1
ATOM 686 N N . ILE A 1 98 ? 4.406 -1.885 -7.780 1.00 90.50 98 ILE A N 1
ATOM 687 C CA . ILE A 1 98 ? 3.840 -1.068 -6.717 1.00 90.50 98 ILE A CA 1
ATOM 688 C C . ILE A 1 98 ? 4.564 0.283 -6.704 1.00 90.50 98 ILE A C 1
ATOM 690 O O . ILE A 1 98 ? 5.796 0.322 -6.625 1.00 90.50 98 ILE A O 1
ATOM 694 N N . PRO A 1 99 ? 3.855 1.426 -6.762 1.00 90.56 99 PRO A N 1
ATOM 695 C CA . PRO A 1 99 ? 4.487 2.723 -6.559 1.00 90.56 99 PRO A CA 1
ATOM 696 C C . PRO A 1 99 ? 5.215 2.773 -5.212 1.00 90.56 99 PRO A C 1
ATOM 698 O O . PRO A 1 99 ? 4.639 2.425 -4.185 1.00 90.56 99 PRO A O 1
ATOM 701 N N . LEU A 1 100 ? 6.457 3.265 -5.194 1.00 90.25 100 LEU A N 1
ATOM 702 C CA . LEU A 1 100 ? 7.284 3.282 -3.977 1.00 90.25 100 LEU A CA 1
ATOM 703 C C . LEU A 1 100 ? 6.580 3.946 -2.786 1.00 90.25 100 LEU A C 1
ATOM 705 O O . LEU A 1 100 ? 6.637 3.439 -1.671 1.00 90.25 100 LEU A O 1
ATOM 709 N N . ILE A 1 101 ? 5.855 5.043 -3.018 1.00 92.88 101 ILE A N 1
ATOM 710 C CA . ILE A 1 101 ? 5.087 5.710 -1.960 1.00 92.88 101 ILE A CA 1
ATOM 711 C C . ILE A 1 101 ? 4.007 4.800 -1.355 1.00 92.88 101 ILE A C 1
ATOM 713 O O . ILE A 1 101 ? 3.807 4.825 -0.145 1.00 92.88 101 ILE A O 1
ATOM 717 N N . ALA A 1 102 ? 3.358 3.955 -2.161 1.00 95.12 102 ALA A N 1
ATOM 718 C CA . ALA A 1 102 ? 2.357 3.003 -1.689 1.00 95.12 102 ALA A CA 1
ATOM 719 C C . ALA A 1 102 ? 2.994 1.925 -0.802 1.00 95.12 102 ALA A C 1
ATOM 721 O O . ALA A 1 102 ? 2.420 1.573 0.227 1.00 95.12 102 ALA A O 1
ATOM 722 N N . VAL A 1 103 ? 4.205 1.471 -1.148 1.00 95.62 103 VAL A N 1
ATOM 723 C CA . VAL A 1 103 ? 4.997 0.549 -0.320 1.00 95.62 103 VAL A CA 1
ATOM 724 C C . VAL A 1 103 ? 5.380 1.194 1.012 1.00 95.62 103 VAL A C 1
ATOM 726 O O . VAL A 1 103 ? 5.156 0.605 2.067 1.00 95.62 103 VAL A O 1
ATOM 729 N N . HIS A 1 104 ? 5.913 2.420 0.985 1.00 95.75 104 HIS A N 1
ATOM 730 C CA . HIS A 1 104 ? 6.285 3.143 2.202 1.00 95.75 104 HIS A CA 1
ATOM 731 C C . HIS A 1 104 ? 5.080 3.397 3.111 1.00 95.75 104 HIS A C 1
ATOM 733 O O . HIS A 1 104 ? 5.179 3.200 4.319 1.00 95.75 104 HIS A O 1
ATOM 739 N N . LEU A 1 105 ? 3.931 3.779 2.544 1.00 95.50 105 LEU A N 1
ATOM 740 C CA . LEU A 1 105 ? 2.691 3.924 3.303 1.00 95.50 105 LEU A CA 1
ATOM 741 C C . LEU A 1 105 ? 2.193 2.582 3.838 1.00 95.50 105 LEU A C 1
ATOM 743 O O . LEU A 1 105 ? 1.736 2.534 4.972 1.00 95.50 105 LEU A O 1
ATOM 747 N N . PHE A 1 106 ? 2.316 1.492 3.079 1.00 96.44 106 PHE A N 1
ATOM 748 C CA . PHE A 1 106 ? 1.935 0.159 3.542 1.00 96.44 106 PHE A CA 1
ATOM 749 C C . PHE A 1 106 ? 2.715 -0.237 4.799 1.00 96.44 106 PHE A C 1
ATOM 751 O O . PHE A 1 106 ? 2.111 -0.495 5.839 1.00 96.44 106 PHE A O 1
ATOM 758 N N . VAL A 1 107 ? 4.051 -0.214 4.743 1.00 95.75 107 VAL A N 1
ATOM 759 C CA . VAL A 1 107 ? 4.885 -0.586 5.900 1.00 95.75 107 VAL A CA 1
ATOM 760 C C . VAL A 1 107 ? 4.722 0.397 7.059 1.00 95.75 107 VAL A C 1
ATOM 762 O O . VAL A 1 107 ? 4.691 -0.023 8.212 1.00 95.75 107 VAL A O 1
ATOM 765 N N . PHE A 1 108 ? 4.539 1.690 6.769 1.00 93.94 108 PHE A N 1
ATOM 766 C CA . PHE A 1 108 ? 4.294 2.712 7.784 1.00 93.94 108 PHE A CA 1
ATOM 767 C C . PHE A 1 108 ? 2.978 2.484 8.531 1.00 93.94 108 PHE A C 1
ATOM 769 O O . PHE A 1 108 ? 2.981 2.477 9.758 1.00 93.94 108 PHE A O 1
ATOM 776 N N . TYR A 1 109 ? 1.871 2.255 7.816 1.00 93.31 109 TYR A N 1
ATOM 777 C CA . TYR A 1 109 ? 0.558 2.025 8.426 1.00 93.31 109 TYR A CA 1
ATOM 778 C C . TYR A 1 109 ? 0.559 0.790 9.329 1.00 93.31 109 TYR A C 1
ATOM 780 O O . TYR A 1 109 ? -0.000 0.835 10.423 1.00 93.31 109 TYR A O 1
ATOM 788 N N . TYR A 1 110 ? 1.217 -0.292 8.907 1.00 93.50 110 TYR A N 1
ATOM 789 C CA . TYR A 1 110 ? 1.356 -1.478 9.751 1.00 93.50 110 TYR A CA 1
ATOM 790 C C . TYR A 1 110 ? 2.292 -1.267 10.933 1.00 93.50 110 TYR A C 1
ATOM 792 O O . TYR A 1 110 ? 1.973 -1.719 12.029 1.00 93.50 110 TYR A O 1
ATOM 800 N N . GLY A 1 111 ? 3.387 -0.530 10.738 1.00 91.75 111 GLY A N 1
ATOM 801 C CA . GLY A 1 111 ? 4.287 -0.157 11.823 1.00 91.75 111 GLY A CA 1
ATOM 802 C C . GLY A 1 111 ? 3.553 0.596 12.931 1.00 91.75 111 GLY A C 1
ATOM 803 O O . GLY A 1 111 ? 3.664 0.226 14.097 1.00 91.75 111 GLY A O 1
ATOM 804 N N . ILE A 1 112 ? 2.766 1.621 12.592 1.00 90.00 112 ILE A N 1
ATOM 805 C CA . ILE A 1 112 ? 2.072 2.451 13.595 1.00 90.00 112 ILE A CA 1
ATOM 806 C C . ILE A 1 112 ? 0.827 1.789 14.186 1.00 90.00 112 ILE A C 1
ATOM 808 O O . ILE A 1 112 ? 0.351 2.208 15.237 1.00 90.00 112 ILE A O 1
ATOM 812 N N . MET A 1 113 ? 0.286 0.743 13.557 1.00 89.06 113 MET A N 1
ATOM 813 C CA . MET A 1 113 ? -0.853 0.024 14.133 1.00 89.06 113 MET A CA 1
ATOM 814 C C . MET A 1 113 ? -0.516 -0.697 15.441 1.00 89.06 113 MET A C 1
ATOM 816 O O . MET A 1 113 ? -1.429 -0.986 16.219 1.00 89.06 113 MET A O 1
ATOM 820 N N . GLY A 1 114 ? 0.768 -0.917 15.741 1.00 84.44 114 GLY A N 1
ATOM 821 C CA . GLY A 1 114 ? 1.205 -1.373 17.062 1.00 84.44 114 GLY A CA 1
ATOM 822 C C . GLY A 1 114 ? 0.738 -0.465 18.213 1.00 84.44 114 GLY A C 1
ATOM 823 O O . GLY A 1 114 ? 0.493 -0.960 19.310 1.00 84.44 114 GLY A O 1
ATOM 824 N N . ASP A 1 115 ? 0.511 0.831 17.959 1.00 84.12 115 ASP A N 1
ATOM 825 C CA . ASP A 1 115 ? 0.101 1.809 18.981 1.00 84.12 115 ASP A CA 1
ATOM 826 C C . ASP A 1 115 ? -1.350 1.638 19.461 1.00 84.12 115 ASP A C 1
ATOM 828 O O . ASP A 1 115 ? -1.726 2.176 20.506 1.00 84.12 115 ASP A O 1
ATOM 832 N N . ILE A 1 116 ? -2.169 0.888 18.715 1.00 86.12 116 ILE A N 1
ATOM 833 C CA . ILE A 1 116 ? -3.564 0.573 19.065 1.00 86.12 116 ILE A CA 1
ATOM 834 C C . ILE A 1 116 ? -3.809 -0.926 19.267 1.00 86.12 116 ILE A C 1
ATOM 836 O O . ILE A 1 116 ? -4.852 -1.308 19.791 1.00 86.12 116 ILE A O 1
ATOM 840 N N . THR A 1 117 ? -2.875 -1.780 18.838 1.00 86.81 117 THR A N 1
ATOM 841 C CA . THR A 1 117 ? -3.047 -3.234 18.872 1.00 86.81 117 THR A CA 1
ATOM 842 C C . THR A 1 117 ? -2.539 -3.785 20.210 1.00 86.81 117 THR A C 1
ATOM 844 O O . THR A 1 117 ? -1.384 -3.538 20.579 1.00 86.81 117 THR A O 1
ATOM 847 N N . PRO A 1 118 ? -3.356 -4.546 20.959 1.00 83.88 118 PRO A N 1
ATOM 848 C CA . PRO A 1 118 ? -2.874 -5.279 22.126 1.00 83.88 118 PRO A CA 1
ATOM 849 C C . PRO A 1 118 ? -1.708 -6.215 21.752 1.00 83.88 118 PRO A C 1
ATOM 851 O O . PRO A 1 118 ? -1.740 -6.814 20.676 1.00 83.88 118 PRO A O 1
ATOM 854 N N . PRO A 1 119 ? -0.681 -6.380 22.607 1.00 82.56 119 PRO A N 1
ATOM 855 C CA . PRO A 1 119 ? -0.626 -5.990 24.019 1.00 82.56 119 PRO A CA 1
ATOM 856 C C . PRO A 1 119 ? -0.011 -4.605 24.307 1.00 82.56 119 PRO A C 1
ATOM 858 O O . PRO A 1 119 ? 0.078 -4.244 25.476 1.00 82.56 119 PRO A O 1
ATOM 861 N N . VAL A 1 120 ? 0.447 -3.843 23.301 1.00 83.38 120 VAL A N 1
ATOM 862 C CA . VAL A 1 120 ? 1.246 -2.615 23.534 1.00 83.38 120 VAL A CA 1
ATOM 863 C C . VAL A 1 120 ? 0.424 -1.329 23.535 1.00 83.38 120 VAL A C 1
ATOM 865 O O . VAL A 1 120 ? 0.681 -0.488 24.388 1.00 83.38 120 VAL A O 1
ATOM 868 N N . GLY A 1 121 ? -0.539 -1.172 22.620 1.00 81.62 121 GLY A N 1
ATOM 869 C CA . GLY A 1 121 ? -1.661 -0.222 22.696 1.00 81.62 121 GLY A CA 1
ATOM 870 C C . GLY A 1 121 ? -1.462 1.093 23.476 1.00 81.62 121 GLY A C 1
ATOM 871 O O . GLY A 1 121 ? -2.279 1.405 24.337 1.00 81.62 121 GLY A O 1
ATOM 872 N N . LEU A 1 122 ? -0.402 1.878 23.244 1.00 83.69 122 LEU A N 1
ATOM 873 C CA . LEU A 1 122 ? -0.076 3.051 24.083 1.00 83.69 122 LEU A CA 1
ATOM 874 C C . LEU A 1 122 ? -1.252 4.037 24.197 1.00 83.69 122 LEU A C 1
ATOM 876 O O . LEU A 1 122 ? -1.543 4.555 25.279 1.00 83.69 122 LEU A O 1
ATOM 880 N N . ALA A 1 123 ? -1.970 4.253 23.092 1.00 85.56 123 ALA A N 1
ATOM 881 C CA . ALA A 1 123 ? -3.159 5.101 23.070 1.00 85.56 123 ALA A CA 1
ATOM 882 C C . ALA A 1 123 ? -4.332 4.482 23.848 1.00 85.56 123 ALA A C 1
ATOM 884 O O . ALA A 1 123 ? -5.105 5.198 24.486 1.00 85.56 123 ALA A O 1
ATOM 885 N N . THR A 1 124 ? -4.460 3.155 23.822 1.00 87.62 124 THR A N 1
ATOM 886 C CA . THR A 1 124 ? -5.553 2.431 24.480 1.00 87.62 124 THR A CA 1
ATOM 887 C C . THR A 1 124 ? -5.312 2.336 25.984 1.00 87.62 124 THR A C 1
ATOM 889 O O . THR A 1 124 ? -6.264 2.476 26.742 1.00 87.62 124 THR A O 1
ATOM 892 N N . PHE A 1 125 ? -4.054 2.245 26.434 1.00 86.62 125 PHE A N 1
ATOM 893 C CA . PHE A 1 125 ? -3.679 2.393 27.846 1.00 86.62 125 PHE A CA 1
ATOM 894 C C . PHE A 1 125 ? -4.004 3.787 28.391 1.00 86.62 125 PHE A C 1
ATOM 896 O O . PHE A 1 125 ? -4.553 3.909 29.485 1.00 86.62 125 PHE A O 1
ATOM 903 N N . ALA A 1 126 ? -3.717 4.843 27.625 1.00 90.06 126 ALA A N 1
ATOM 904 C CA . ALA A 1 126 ? -4.079 6.203 28.018 1.00 90.06 126 ALA A CA 1
ATOM 905 C C . ALA A 1 126 ? -5.607 6.392 28.082 1.00 90.06 126 ALA A C 1
ATOM 907 O O . ALA A 1 126 ? -6.119 6.971 29.039 1.00 90.06 126 ALA A O 1
ATOM 908 N N . ALA A 1 127 ? -6.348 5.868 27.100 1.00 90.56 127 ALA A N 1
ATOM 909 C CA . ALA A 1 127 ? -7.810 5.918 27.085 1.00 90.56 127 ALA A CA 1
ATOM 910 C C . ALA A 1 127 ? -8.440 5.122 28.243 1.00 90.56 127 ALA A C 1
ATOM 912 O O . ALA A 1 127 ? -9.387 5.596 28.875 1.00 90.56 127 ALA A O 1
ATOM 913 N N . ALA A 1 128 ? -7.891 3.950 28.562 1.00 91.94 128 ALA A N 1
ATOM 914 C CA . ALA A 1 128 ? -8.304 3.131 29.697 1.00 91.94 128 ALA A CA 1
ATOM 915 C C . ALA A 1 128 ? -8.049 3.840 31.034 1.00 91.94 128 ALA A C 1
ATOM 917 O O . ALA A 1 128 ? -8.930 3.881 31.884 1.00 91.94 128 ALA A O 1
ATOM 918 N N . ALA A 1 129 ? -6.908 4.522 31.190 1.00 91.44 129 ALA A N 1
ATOM 919 C CA . ALA A 1 129 ? -6.620 5.314 32.387 1.00 91.44 129 ALA A CA 1
ATOM 920 C C . ALA A 1 129 ? -7.597 6.490 32.593 1.00 91.44 129 ALA A C 1
ATOM 922 O O . ALA A 1 129 ? -7.866 6.870 33.731 1.00 91.44 129 ALA A O 1
ATOM 923 N N . ILE A 1 130 ? -8.134 7.066 31.510 1.00 94.56 130 ILE A N 1
ATOM 924 C CA . ILE A 1 130 ? -9.142 8.139 31.572 1.00 94.56 130 ILE A CA 1
ATOM 925 C C . ILE A 1 130 ? -10.540 7.578 31.872 1.00 94.56 130 ILE A C 1
ATOM 927 O O . ILE A 1 130 ? -11.298 8.194 32.618 1.00 94.56 130 ILE A O 1
ATOM 931 N N . SER A 1 131 ? -10.896 6.440 31.271 1.00 93.81 131 SER A N 1
ATOM 932 C CA . SER A 1 131 ? -12.235 5.838 31.385 1.00 93.81 131 SER A CA 1
ATOM 933 C C . SER A 1 131 ? -12.420 4.945 32.615 1.00 93.81 131 SER A C 1
ATOM 935 O O . SER A 1 131 ? -13.551 4.763 33.054 1.00 93.81 131 SER A O 1
ATOM 937 N N . GLY A 1 132 ? -11.333 4.425 33.190 1.00 91.88 132 GLY A N 1
ATOM 938 C CA . GLY A 1 132 ? -11.355 3.467 34.298 1.00 91.88 132 GLY A CA 1
ATOM 939 C C . GLY A 1 132 ? -11.615 2.014 33.880 1.00 91.88 132 GLY A C 1
ATOM 940 O O . GLY A 1 132 ? -11.806 1.174 34.755 1.00 91.88 132 GLY A O 1
ATOM 941 N N . GLU A 1 133 ? -11.630 1.724 32.578 1.00 92.62 133 GLU A N 1
ATOM 942 C CA . GLU A 1 133 ? -11.862 0.388 32.012 1.00 92.62 133 GLU A CA 1
ATOM 943 C C . GLU A 1 133 ? -10.561 -0.424 31.869 1.00 92.62 133 GLU A C 1
ATOM 945 O O . GLU A 1 133 ? -9.453 0.095 32.041 1.00 92.62 133 GLU A O 1
ATOM 950 N N . ASP A 1 134 ? -10.679 -1.707 31.515 1.00 92.81 134 ASP A N 1
ATOM 951 C CA . ASP A 1 134 ? -9.519 -2.541 31.195 1.00 92.81 134 ASP A CA 1
ATOM 952 C C . ASP A 1 134 ? -8.842 -2.092 29.885 1.00 92.81 134 ASP A C 1
ATOM 954 O O . ASP A 1 134 ? -9.480 -1.827 28.858 1.00 92.81 134 ASP A O 1
ATOM 958 N N . ALA A 1 135 ? -7.511 -2.005 29.911 1.00 87.94 135 ALA A N 1
ATOM 959 C CA . ALA A 1 135 ? -6.733 -1.506 28.783 1.00 87.94 135 ALA A CA 1
ATOM 960 C C . ALA A 1 135 ? -6.681 -2.468 27.593 1.00 87.94 135 ALA A C 1
ATOM 962 O O . ALA A 1 135 ? -6.606 -2.014 26.446 1.00 87.94 135 ALA A O 1
ATOM 963 N N . ILE A 1 136 ? -6.736 -3.777 27.845 1.00 91.06 136 ILE A N 1
ATOM 964 C CA . ILE A 1 136 ? -6.759 -4.788 26.793 1.00 91.06 136 ILE A CA 1
ATOM 965 C C . ILE A 1 136 ? -8.136 -4.803 26.140 1.00 91.06 136 ILE A C 1
ATOM 967 O O . ILE A 1 136 ? -8.203 -4.768 24.914 1.00 91.06 136 ILE A O 1
ATOM 971 N N . GLU A 1 137 ? -9.224 -4.764 26.911 1.00 91.31 137 GLU A N 1
ATOM 972 C CA . GLU A 1 137 ? -10.583 -4.672 26.357 1.00 91.31 137 GLU A CA 1
ATOM 973 C C . GLU A 1 137 ? -10.775 -3.391 25.534 1.00 91.31 137 GLU A C 1
ATOM 975 O O . GLU A 1 137 ? -11.236 -3.444 24.388 1.00 91.31 137 GLU A O 1
ATOM 980 N N . THR A 1 138 ? -10.318 -2.251 26.063 1.00 91.50 138 THR A N 1
ATOM 981 C CA . THR A 1 138 ? -10.299 -0.968 25.341 1.00 91.50 138 THR A CA 1
ATOM 982 C C . THR A 1 138 ? -9.486 -1.073 24.051 1.00 91.50 138 THR A C 1
ATOM 984 O O . THR A 1 138 ? -9.900 -0.564 23.006 1.00 91.50 138 THR A O 1
ATOM 987 N N . GLY A 1 139 ? -8.341 -1.760 24.094 1.00 89.94 139 GLY A N 1
ATOM 988 C CA . GLY A 1 139 ? -7.483 -1.967 22.933 1.00 89.94 139 GLY A CA 1
ATOM 989 C C . GLY A 1 139 ? -8.092 -2.871 21.870 1.00 89.94 139 GLY A C 1
ATOM 990 O O . GLY A 1 139 ? -8.072 -2.523 20.692 1.00 89.94 139 GLY A O 1
ATOM 991 N N . VAL A 1 140 ? -8.711 -3.986 22.264 1.00 90.62 140 VAL A N 1
ATOM 992 C CA . VAL A 1 140 ? -9.436 -4.874 21.345 1.00 90.62 140 VAL A CA 1
ATOM 993 C C . VAL A 1 140 ? -10.573 -4.111 20.670 1.00 90.62 140 VAL A C 1
ATOM 995 O O . VAL A 1 140 ? -10.700 -4.145 19.445 1.00 90.62 140 VAL A O 1
ATOM 998 N N . GLN A 1 141 ? -11.366 -3.363 21.440 1.00 89.75 141 GLN A N 1
ATOM 999 C CA . GLN A 1 141 ? -12.471 -2.582 20.892 1.00 89.75 141 GLN A CA 1
ATOM 1000 C C . GLN A 1 141 ? -11.980 -1.469 19.951 1.00 89.75 141 GLN A C 1
ATOM 1002 O O . GLN A 1 141 ? -12.551 -1.264 18.875 1.00 89.75 141 GLN A O 1
ATOM 1007 N N . GLY A 1 142 ? -10.896 -0.782 20.322 1.00 89.19 142 GLY A N 1
ATOM 1008 C CA . GLY A 1 142 ? -10.238 0.223 19.490 1.00 89.19 142 GLY A CA 1
ATOM 1009 C C . GLY A 1 142 ? -9.713 -0.357 18.175 1.00 89.19 142 GLY A C 1
ATOM 1010 O O . GLY A 1 142 ? -9.967 0.211 17.112 1.00 89.19 142 GLY A O 1
ATOM 1011 N N . ALA A 1 143 ? -9.063 -1.522 18.223 1.00 88.44 143 ALA A N 1
ATOM 1012 C CA . ALA A 1 143 ? -8.569 -2.228 17.043 1.00 88.44 143 ALA A CA 1
ATOM 1013 C C . ALA A 1 143 ? -9.712 -2.650 16.102 1.00 88.44 143 ALA A C 1
ATOM 1015 O O . ALA A 1 143 ? -9.606 -2.474 14.888 1.00 88.44 143 ALA A O 1
ATOM 1016 N N . VAL A 1 144 ? -10.845 -3.119 16.640 1.00 86.31 144 VAL A N 1
ATOM 1017 C CA . VAL A 1 144 ? -12.045 -3.435 15.842 1.00 86.31 144 VAL A CA 1
ATOM 1018 C C . VAL A 1 144 ? -12.584 -2.190 15.131 1.00 86.31 144 VAL A C 1
ATOM 1020 O O . VAL A 1 144 ? -12.898 -2.244 13.940 1.00 86.31 144 VAL A O 1
ATOM 1023 N N . TYR A 1 145 ? -12.650 -1.044 15.813 1.00 86.25 145 TYR A N 1
ATOM 1024 C CA . TYR A 1 145 ? -13.061 0.219 15.185 1.00 86.25 145 TYR A CA 1
ATOM 1025 C C . TYR A 1 145 ? -12.062 0.722 14.137 1.00 86.25 145 TYR A C 1
ATOM 1027 O O . TYR A 1 145 ? -12.459 1.327 13.135 1.00 86.25 145 TYR A O 1
ATOM 1035 N N . ALA A 1 146 ? -10.778 0.436 14.334 1.00 87.94 146 ALA A N 1
ATOM 1036 C CA . ALA A 1 146 ? -9.710 0.768 13.406 1.00 87.94 146 ALA A CA 1
ATOM 1037 C C . ALA A 1 146 ? -9.550 -0.238 12.254 1.00 87.94 146 ALA A C 1
ATOM 1039 O O . ALA A 1 146 ? -8.770 0.022 11.350 1.00 87.94 146 ALA A O 1
ATOM 1040 N N . LEU A 1 147 ? -10.313 -1.337 12.189 1.00 85.62 147 LEU A N 1
ATOM 1041 C CA . LEU A 1 147 ? -10.142 -2.381 11.164 1.00 85.62 147 LEU A CA 1
ATOM 1042 C C . LEU A 1 147 ? -10.127 -1.838 9.720 1.00 85.62 147 LEU A C 1
ATOM 1044 O O . LEU A 1 147 ? -9.452 -2.384 8.848 1.00 85.62 147 LEU A O 1
ATOM 1048 N N . ARG A 1 148 ? -10.805 -0.712 9.455 1.00 83.88 148 ARG A N 1
ATOM 1049 C CA . ARG A 1 148 ? -10.749 -0.044 8.143 1.00 83.88 148 ARG A CA 1
ATOM 1050 C C . ARG A 1 148 ? -9.326 0.362 7.740 1.00 83.88 148 ARG A C 1
ATOM 1052 O O . ARG A 1 148 ? -8.977 0.251 6.570 1.00 83.88 148 ARG A O 1
ATOM 1059 N N . THR A 1 149 ? -8.508 0.819 8.690 1.00 86.44 149 THR A N 1
ATOM 1060 C CA . THR A 1 149 ? -7.122 1.241 8.441 1.00 86.44 149 THR A CA 1
ATOM 1061 C C . THR A 1 149 ? -6.182 0.055 8.271 1.00 86.44 149 THR A C 1
ATOM 1063 O O . THR A 1 149 ? -5.103 0.242 7.726 1.00 86.44 149 THR A O 1
ATOM 1066 N N . VAL A 1 150 ? -6.597 -1.154 8.673 1.00 87.19 150 VAL A N 1
ATOM 1067 C CA . VAL A 1 150 ? -5.894 -2.410 8.363 1.00 87.19 150 VAL A CA 1
ATOM 1068 C C . VAL A 1 150 ? -6.084 -2.771 6.892 1.00 87.19 150 VAL A C 1
ATOM 1070 O O . VAL A 1 150 ? -5.143 -3.124 6.193 1.00 87.19 150 VAL A O 1
ATOM 1073 N N . ILE A 1 151 ? -7.307 -2.666 6.380 1.00 89.31 151 ILE A N 1
ATOM 1074 C CA . ILE A 1 151 ? -7.615 -3.161 5.031 1.00 89.31 151 ILE A CA 1
ATOM 1075 C C . ILE A 1 151 ? -7.145 -2.190 3.945 1.00 89.31 151 ILE A C 1
ATOM 1077 O O . ILE A 1 151 ? -6.688 -2.625 2.888 1.00 89.31 151 ILE A O 1
ATOM 1081 N N . LEU A 1 152 ? -7.227 -0.882 4.201 1.00 90.31 152 LEU A N 1
ATOM 1082 C CA . LEU A 1 152 ? -6.900 0.155 3.222 1.00 90.31 152 LEU A CA 1
ATOM 1083 C C . LEU A 1 152 ? -5.480 0.010 2.624 1.00 90.31 152 LEU A C 1
ATOM 1085 O O . LEU A 1 152 ? -5.378 0.096 1.397 1.00 90.31 152 LEU A O 1
ATOM 1089 N N . PRO A 1 153 ? -4.435 -0.339 3.411 1.00 93.56 153 PRO A N 1
ATOM 1090 C CA . PRO A 1 153 ? -3.130 -0.726 2.893 1.00 93.56 153 PRO A CA 1
ATOM 1091 C C . PRO A 1 153 ? -3.127 -1.744 1.772 1.00 93.56 153 PRO A C 1
ATOM 1093 O O . PRO A 1 153 ? -2.496 -1.520 0.744 1.00 93.56 153 PRO A O 1
ATOM 1096 N N . PHE A 1 154 ? -3.858 -2.841 1.930 1.00 93.56 154 PHE A N 1
ATOM 1097 C CA . PHE A 1 154 ? -3.944 -3.840 0.873 1.00 93.56 154 PHE A CA 1
ATOM 1098 C C . PHE A 1 154 ? -4.622 -3.273 -0.365 1.00 93.56 154 PHE A C 1
ATOM 1100 O O . PHE A 1 154 ? -4.196 -3.555 -1.478 1.00 93.56 154 PHE A O 1
ATOM 1107 N N . ILE A 1 155 ? -5.658 -2.453 -0.190 1.00 91.50 155 ILE A N 1
ATOM 1108 C CA . ILE A 1 155 ? -6.405 -1.913 -1.321 1.00 91.50 155 ILE A CA 1
ATOM 1109 C C . ILE A 1 155 ? -5.518 -0.987 -2.156 1.00 91.50 155 ILE A C 1
ATOM 1111 O O . ILE A 1 155 ? -5.466 -1.174 -3.367 1.00 91.50 155 ILE A O 1
ATOM 1115 N N . TRP A 1 156 ? -4.784 -0.039 -1.560 1.00 92.44 156 TRP A N 1
ATOM 1116 C CA . TRP A 1 156 ? -3.985 0.901 -2.360 1.00 92.44 156 TRP A CA 1
ATOM 1117 C C . TRP A 1 156 ? -2.742 0.288 -3.007 1.00 92.44 156 TRP A C 1
ATOM 1119 O O . TRP A 1 156 ? -2.222 0.856 -3.965 1.00 92.44 156 TRP A O 1
ATOM 1129 N N . ILE A 1 157 ? -2.267 -0.863 -2.519 1.00 92.75 157 ILE A N 1
ATOM 1130 C CA . ILE A 1 157 ? -1.211 -1.630 -3.197 1.00 92.75 157 ILE A CA 1
ATOM 1131 C C . ILE A 1 157 ? -1.683 -2.080 -4.583 1.00 92.75 157 ILE A C 1
ATOM 1133 O O . ILE A 1 157 ? -0.898 -2.081 -5.526 1.00 92.75 157 ILE A O 1
ATOM 1137 N N . PHE A 1 158 ? -2.969 -2.409 -4.712 1.00 89.94 158 PHE A N 1
ATOM 1138 C CA . PHE A 1 158 ? -3.568 -2.849 -5.970 1.00 89.94 158 PHE A CA 1
ATOM 1139 C C . PHE A 1 158 ? -4.374 -1.768 -6.694 1.00 89.94 158 PHE A C 1
ATOM 1141 O O . PHE A 1 158 ? -4.657 -1.916 -7.873 1.00 89.94 158 PHE A O 1
ATOM 1148 N N . ASN A 1 159 ? -4.751 -0.696 -6.000 1.00 89.69 159 ASN A N 1
ATOM 1149 C CA . ASN A 1 159 ? -5.416 0.470 -6.567 1.00 89.69 159 ASN A CA 1
ATOM 1150 C C . ASN A 1 159 ? -4.737 1.760 -6.066 1.00 89.69 159 ASN A C 1
ATOM 1152 O O . ASN A 1 159 ? -5.230 2.416 -5.138 1.00 89.69 159 ASN A O 1
ATOM 1156 N N . PRO A 1 160 ? -3.600 2.154 -6.669 1.00 89.06 160 PRO A N 1
ATOM 1157 C CA . PRO A 1 160 ? -2.862 3.339 -6.245 1.00 89.06 160 PRO A CA 1
ATOM 1158 C C . PRO A 1 160 ? -3.610 4.662 -6.462 1.00 89.06 160 PRO A C 1
ATOM 1160 O O . PRO A 1 160 ? -3.190 5.682 -5.912 1.00 89.06 160 PRO A O 1
ATOM 1163 N N . GLN A 1 161 ? -4.734 4.672 -7.194 1.00 88.75 161 GLN A N 1
ATOM 1164 C CA . GLN A 1 161 ? -5.566 5.870 -7.360 1.00 88.75 161 GLN A CA 1
ATOM 1165 C C . GLN A 1 161 ? -6.083 6.389 -6.018 1.00 88.75 161 GLN A C 1
ATOM 1167 O O . GLN A 1 161 ? -6.239 7.595 -5.851 1.00 88.75 161 GLN A O 1
ATOM 1172 N N . LEU A 1 162 ? -6.252 5.513 -5.019 1.00 89.00 162 LEU A N 1
ATOM 1173 C CA . LEU A 1 162 ? -6.579 5.904 -3.642 1.00 89.00 162 LEU A CA 1
ATOM 1174 C C . LEU A 1 162 ? -5.561 6.869 -3.021 1.00 89.00 162 LEU A C 1
ATOM 1176 O O . LEU A 1 162 ? -5.909 7.641 -2.131 1.00 89.00 162 LEU A O 1
ATOM 1180 N N . LEU A 1 163 ? -4.317 6.833 -3.498 1.00 91.19 163 LEU A N 1
ATOM 1181 C CA . LEU A 1 163 ? -3.231 7.724 -3.094 1.00 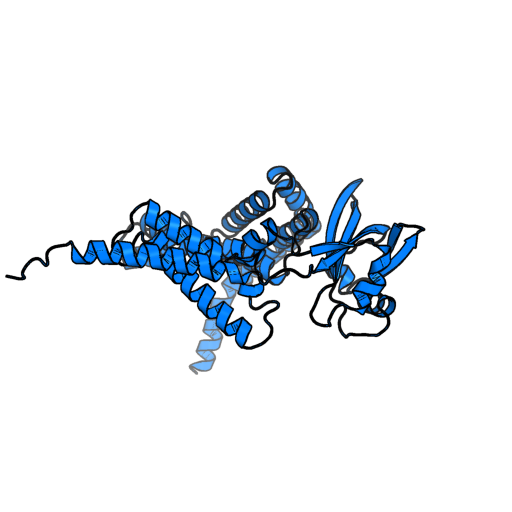91.19 163 LEU A CA 1
ATOM 1182 C C . LEU A 1 163 ? -3.085 8.929 -4.034 1.00 91.19 163 LEU A C 1
ATOM 1184 O O . LEU A 1 163 ? -2.066 9.614 -3.989 1.00 91.19 163 LEU A O 1
ATOM 1188 N N . LEU A 1 164 ? -4.086 9.181 -4.884 1.00 90.44 164 LEU A N 1
ATOM 1189 C CA . LEU A 1 164 ? -4.096 10.214 -5.924 1.00 90.44 164 LEU A CA 1
ATOM 1190 C C . LEU A 1 164 ? -3.019 10.017 -7.002 1.00 90.44 164 LEU A C 1
ATOM 1192 O O . LEU A 1 164 ? -2.613 10.968 -7.666 1.00 90.44 164 LEU A O 1
ATOM 1196 N N . ILE A 1 165 ? -2.563 8.779 -7.191 1.00 86.56 165 ILE A N 1
ATOM 1197 C CA . ILE A 1 165 ? -1.600 8.423 -8.235 1.00 86.56 165 ILE A CA 1
ATOM 1198 C C . ILE A 1 165 ? -2.368 8.125 -9.523 1.00 86.56 165 ILE A C 1
ATOM 1200 O O . ILE A 1 165 ? -3.338 7.371 -9.495 1.00 86.56 165 ILE A O 1
ATOM 1204 N N . ASN A 1 166 ? -1.916 8.692 -10.645 1.00 82.38 166 ASN A N 1
ATOM 1205 C CA . ASN A 1 166 ? -2.528 8.530 -11.971 1.00 82.38 166 ASN A CA 1
ATOM 1206 C C . ASN A 1 166 ? -3.998 8.995 -12.036 1.00 82.38 166 ASN A C 1
ATOM 1208 O O . ASN A 1 166 ? -4.812 8.385 -12.725 1.00 82.38 166 ASN A O 1
ATOM 1212 N N . VAL A 1 167 ? -4.343 10.059 -11.300 1.00 85.62 167 VAL A N 1
ATOM 1213 C CA . VAL A 1 167 ? -5.669 10.697 -11.343 1.00 85.62 167 VAL A CA 1
ATOM 1214 C C . VAL A 1 167 ? -5.588 11.952 -12.206 1.00 85.62 167 VAL A C 1
ATOM 1216 O O . VAL A 1 167 ? -4.964 12.943 -11.820 1.00 85.62 167 VAL A O 1
ATOM 1219 N N . HIS A 1 168 ? -6.246 11.926 -13.361 1.00 84.56 168 HIS A N 1
ATOM 1220 C CA . HIS A 1 168 ? -6.181 12.979 -14.363 1.00 84.56 168 HIS A CA 1
ATOM 1221 C C . HIS A 1 168 ? -7.492 13.778 -14.388 1.00 84.56 168 HIS A C 1
ATOM 1223 O O . HIS A 1 168 ? -8.542 13.355 -14.872 1.00 84.56 168 HIS A O 1
ATOM 1229 N N . GLY A 1 169 ? -7.424 15.000 -13.862 1.00 89.38 169 GLY A N 1
ATOM 1230 C CA . GLY A 1 169 ? -8.520 15.963 -13.915 1.00 89.38 169 GLY A CA 1
ATOM 1231 C C . GLY A 1 169 ? -9.609 15.789 -12.849 1.00 89.38 169 GLY A C 1
ATOM 1232 O O . GLY A 1 169 ? -9.697 14.811 -12.105 1.00 89.38 169 GLY A O 1
ATOM 1233 N N . TRP A 1 170 ? -10.476 16.799 -12.768 1.00 91.06 170 TRP A N 1
ATOM 1234 C CA . TRP A 1 170 ? -11.471 16.928 -11.699 1.00 91.06 170 TRP A CA 1
ATOM 1235 C C . TRP A 1 170 ? -12.567 15.858 -11.737 1.00 91.06 170 TRP A C 1
ATOM 1237 O O . TRP A 1 170 ? -13.075 15.463 -10.691 1.00 91.06 170 TRP A O 1
ATOM 1247 N N . GLY A 1 171 ? -12.931 15.368 -12.926 1.00 90.75 171 GLY A N 1
ATOM 1248 C CA . GLY A 1 171 ? -13.976 14.352 -13.076 1.00 90.75 171 GLY A CA 1
ATOM 1249 C C . GLY A 1 171 ? -13.576 12.987 -12.508 1.00 90.75 171 GLY A C 1
ATOM 1250 O O . GLY A 1 171 ? -14.403 12.304 -11.907 1.00 90.75 171 GLY A O 1
ATOM 1251 N N . GLU A 1 172 ? -12.317 12.576 -12.670 1.00 88.38 172 GLU A N 1
ATOM 1252 C CA . GLU A 1 172 ? -11.771 11.370 -12.031 1.00 88.38 172 GLU A CA 1
ATOM 1253 C C . GLU A 1 172 ? -11.670 11.544 -10.520 1.00 88.38 172 GLU A C 1
ATOM 1255 O O . GLU A 1 172 ? -12.169 10.700 -9.778 1.00 88.38 172 GLU A O 1
ATOM 1260 N N . LEU A 1 173 ? -11.142 12.687 -10.072 1.00 92.06 173 LEU A N 1
ATOM 1261 C CA . LEU A 1 173 ? -11.012 12.997 -8.653 1.00 92.06 173 LEU A CA 1
ATOM 1262 C C . LEU A 1 173 ? -12.358 12.952 -7.918 1.00 92.06 173 LEU A C 1
ATOM 1264 O O . LEU A 1 173 ? -12.476 12.292 -6.890 1.00 92.06 173 LEU A O 1
ATOM 1268 N N . ILE A 1 174 ? -13.390 13.621 -8.441 1.00 93.56 174 ILE A N 1
ATOM 1269 C CA . ILE A 1 174 ? -14.717 13.651 -7.807 1.00 93.56 174 ILE A CA 1
ATOM 1270 C C . ILE A 1 174 ? -15.313 12.242 -7.741 1.00 93.56 174 ILE A C 1
ATOM 1272 O O . ILE A 1 174 ? -15.843 11.850 -6.701 1.00 93.56 174 ILE A O 1
ATOM 1276 N N . ARG A 1 175 ? -15.203 11.457 -8.822 1.00 91.19 175 ARG A N 1
ATOM 1277 C CA . ARG A 1 175 ? -15.689 10.069 -8.844 1.00 91.19 175 ARG A CA 1
ATOM 1278 C C . ARG A 1 175 ? -14.979 9.210 -7.804 1.00 91.19 175 ARG A C 1
ATOM 1280 O O . ARG A 1 175 ? -15.654 8.512 -7.052 1.00 91.19 175 ARG A O 1
ATOM 1287 N N . LEU A 1 176 ? -13.652 9.298 -7.736 1.00 91.12 176 LEU A N 1
ATOM 1288 C CA . LEU A 1 176 ? -12.835 8.593 -6.755 1.00 91.12 176 LEU A CA 1
ATOM 1289 C C . LEU A 1 176 ? -13.238 8.976 -5.326 1.00 91.12 176 LEU A C 1
ATOM 1291 O O . LEU A 1 176 ? -13.543 8.103 -4.523 1.00 91.12 176 LEU A O 1
ATOM 1295 N N . VAL A 1 177 ? -13.316 10.273 -5.012 1.00 93.06 177 VAL A N 1
ATOM 1296 C CA . VAL A 1 177 ? -13.688 10.757 -3.672 1.00 93.06 177 VAL A CA 1
ATOM 1297 C C . VAL A 1 177 ? -15.073 10.257 -3.265 1.00 93.06 177 VAL A C 1
ATOM 1299 O O . VAL A 1 177 ? -15.243 9.773 -2.143 1.00 93.06 177 VAL A O 1
ATOM 1302 N N . LEU A 1 178 ? -16.059 10.325 -4.164 1.00 93.62 178 LEU A N 1
ATOM 1303 C CA . LEU A 1 178 ? -17.413 9.842 -3.891 1.00 93.62 178 LEU A CA 1
ATOM 1304 C C . LEU A 1 178 ? -17.442 8.325 -3.676 1.00 93.62 178 LEU A C 1
ATOM 1306 O O . LEU A 1 178 ? -18.049 7.865 -2.707 1.00 93.62 178 LEU A O 1
ATOM 1310 N N . ALA A 1 179 ? -16.763 7.558 -4.534 1.00 92.50 179 ALA A N 1
ATOM 1311 C CA . ALA A 1 179 ? -16.679 6.105 -4.422 1.00 92.50 179 ALA A CA 1
ATOM 1312 C C . ALA A 1 179 ? -15.999 5.679 -3.113 1.00 92.50 179 ALA A C 1
ATOM 1314 O O . ALA A 1 179 ? -16.555 4.869 -2.375 1.00 92.50 179 ALA A O 1
ATOM 1315 N N . CYS A 1 180 ? -14.859 6.281 -2.767 1.00 92.00 180 CYS A N 1
ATOM 1316 C CA . CYS A 1 180 ? -14.120 6.005 -1.533 1.00 92.00 180 CYS A CA 1
ATOM 1317 C C . CYS A 1 180 ? -14.910 6.385 -0.280 1.00 92.00 180 CYS A C 1
ATOM 1319 O O . CYS A 1 180 ? -14.923 5.637 0.701 1.00 92.00 180 CYS A O 1
ATOM 1321 N N . THR A 1 181 ? -15.592 7.533 -0.307 1.00 93.56 181 THR A N 1
ATOM 1322 C CA . THR A 1 181 ? -16.449 7.975 0.801 1.00 93.56 181 THR A CA 1
ATOM 1323 C C . THR A 1 181 ? -17.587 6.983 1.013 1.00 93.56 181 THR A C 1
ATOM 1325 O O . THR A 1 181 ? -17.809 6.521 2.132 1.00 93.56 181 THR A O 1
ATOM 1328 N N . LEU A 1 182 ? -18.271 6.593 -0.065 1.00 94.44 182 LEU A N 1
ATOM 1329 C CA . LEU A 1 182 ? -19.352 5.616 -0.008 1.00 94.44 182 LEU A CA 1
ATOM 1330 C C . LEU A 1 182 ? -18.854 4.244 0.469 1.00 94.44 182 LEU A C 1
ATOM 1332 O O . LEU A 1 182 ? -19.456 3.662 1.371 1.00 94.44 182 LEU A O 1
ATOM 1336 N N . ALA A 1 183 ? -17.740 3.754 -0.077 1.00 93.50 183 ALA A N 1
ATOM 1337 C CA . ALA A 1 183 ? -17.127 2.488 0.316 1.00 93.50 183 ALA A CA 1
ATOM 1338 C C . ALA A 1 183 ? -16.773 2.474 1.807 1.00 93.50 183 ALA A C 1
ATOM 1340 O O . ALA A 1 183 ? -17.078 1.511 2.505 1.00 93.50 183 ALA A O 1
ATOM 1341 N N . THR A 1 184 ? -16.209 3.569 2.323 1.00 92.00 184 THR A N 1
ATOM 1342 C CA . THR A 1 184 ? -15.835 3.690 3.739 1.00 92.00 184 THR A CA 1
ATOM 1343 C C . THR A 1 184 ? -17.061 3.714 4.657 1.00 92.00 184 THR A C 1
ATOM 1345 O O . THR A 1 184 ? -17.051 3.074 5.709 1.00 92.00 184 THR A O 1
ATOM 1348 N N . LEU A 1 185 ? -18.141 4.398 4.259 1.00 93.19 185 LEU A N 1
ATOM 1349 C CA . LEU A 1 185 ? -19.402 4.410 5.012 1.00 93.19 185 LEU A CA 1
ATOM 1350 C C . LEU A 1 185 ? -20.064 3.026 5.043 1.00 93.19 185 LEU A C 1
ATOM 1352 O O . LEU A 1 185 ? -20.530 2.588 6.094 1.00 93.19 185 LEU A O 1
ATOM 1356 N N . ILE A 1 186 ? -20.079 2.315 3.913 1.00 94.19 186 ILE A N 1
ATOM 1357 C CA . ILE A 1 186 ? -20.619 0.951 3.848 1.00 94.19 186 ILE A CA 1
ATOM 1358 C C . ILE A 1 186 ? -19.739 -0.007 4.653 1.00 94.19 186 ILE A C 1
ATOM 1360 O O . ILE A 1 186 ? -20.263 -0.850 5.375 1.00 94.19 186 ILE A O 1
ATOM 1364 N N . PHE A 1 187 ? -18.416 0.142 4.589 1.00 93.25 187 PHE A N 1
ATOM 1365 C CA . PHE A 1 187 ? -17.497 -0.659 5.389 1.00 93.25 187 PHE A CA 1
ATOM 1366 C C . PHE A 1 187 ? -17.747 -0.472 6.890 1.00 93.25 187 PHE A C 1
ATOM 1368 O O . PHE A 1 187 ? -17.815 -1.456 7.621 1.00 93.25 187 PHE A O 1
ATOM 1375 N N . ALA A 1 188 ? -17.973 0.764 7.345 1.00 91.75 188 ALA A N 1
ATOM 1376 C CA . ALA A 1 188 ? -18.372 1.027 8.727 1.00 91.75 188 ALA A CA 1
ATOM 1377 C C . ALA A 1 188 ? -19.707 0.347 9.083 1.00 91.75 188 ALA A C 1
ATOM 1379 O O . ALA A 1 188 ? -19.842 -0.228 10.160 1.00 91.75 188 ALA A O 1
ATOM 1380 N N . ALA A 1 189 ? -20.678 0.344 8.164 1.00 92.75 189 ALA A N 1
ATOM 1381 C CA . ALA A 1 189 ? -21.944 -0.356 8.370 1.00 92.75 189 ALA A CA 1
ATOM 1382 C C . ALA A 1 189 ? -21.780 -1.887 8.460 1.00 92.75 189 ALA A C 1
ATOM 1384 O O . ALA A 1 189 ? -22.489 -2.547 9.224 1.00 92.75 189 ALA A O 1
ATOM 1385 N N . VAL A 1 190 ? -20.833 -2.452 7.703 1.00 93.12 190 VAL A N 1
ATOM 1386 C CA . VAL A 1 190 ? -20.459 -3.874 7.750 1.00 93.12 190 VAL A CA 1
ATOM 1387 C C . VAL A 1 190 ? -19.816 -4.214 9.092 1.00 93.12 190 VAL A C 1
ATOM 1389 O O . VAL A 1 190 ? -20.267 -5.151 9.750 1.00 93.12 190 VAL A O 1
ATOM 1392 N N . THR A 1 191 ? -18.815 -3.447 9.535 1.00 90.38 191 THR A N 1
ATOM 1393 C CA . THR A 1 191 ? -18.094 -3.727 10.788 1.00 90.38 191 THR A CA 1
ATOM 1394 C C . THR A 1 191 ? -18.954 -3.508 12.028 1.00 90.38 191 THR A C 1
ATOM 1396 O O . THR A 1 191 ? -18.871 -4.290 12.970 1.00 90.38 191 THR A O 1
ATOM 1399 N N . MET A 1 192 ? -19.832 -2.500 12.022 1.00 89.38 192 MET A N 1
ATOM 1400 C CA . MET A 1 192 ? -20.782 -2.246 13.115 1.00 89.38 192 MET A CA 1
ATOM 1401 C C . MET A 1 192 ? -22.039 -3.128 13.043 1.00 89.38 192 MET A C 1
ATOM 1403 O O . MET A 1 192 ? -22.889 -3.067 13.931 1.00 89.38 192 MET A O 1
ATOM 1407 N N . ASN A 1 193 ? -22.182 -3.944 11.992 1.00 91.06 193 ASN A N 1
ATOM 1408 C CA . ASN A 1 193 ? -23.360 -4.773 11.726 1.00 91.06 193 ASN A CA 1
ATOM 1409 C C . ASN A 1 193 ? -24.687 -3.979 11.725 1.00 91.06 193 ASN A C 1
ATOM 1411 O O . ASN A 1 193 ? -25.756 -4.483 12.099 1.00 91.06 193 ASN A O 1
ATOM 1415 N N . TRP A 1 194 ? -24.618 -2.712 11.315 1.00 91.69 194 TRP A N 1
ATOM 1416 C CA . TRP A 1 194 ? -25.738 -1.784 11.333 1.00 91.69 194 TRP A CA 1
ATOM 1417 C C . TRP A 1 194 ? -25.664 -0.834 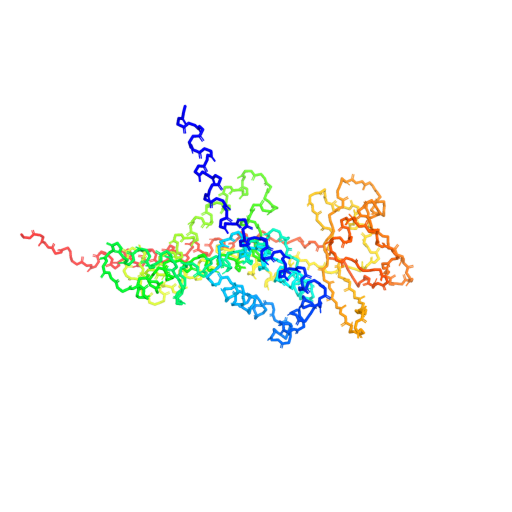10.148 1.00 91.69 194 TRP A C 1
ATOM 1419 O O . TRP A 1 194 ? -24.679 -0.127 9.978 1.00 91.69 194 TRP A O 1
ATOM 1429 N N . PHE A 1 195 ? -26.731 -0.786 9.350 1.00 92.06 195 PHE A N 1
ATOM 1430 C CA . PHE A 1 195 ? -26.847 0.177 8.254 1.00 92.06 195 PHE A CA 1
ATOM 1431 C C . PHE A 1 195 ? -28.008 1.143 8.501 1.00 92.06 195 PHE A C 1
ATOM 1433 O O . PHE A 1 195 ? -27.792 2.267 8.940 1.00 92.06 195 PHE A O 1
ATOM 1440 N N . ARG A 1 196 ? -29.256 0.695 8.323 1.00 91.69 196 ARG A N 1
ATOM 1441 C CA . ARG A 1 196 ? -30.453 1.400 8.830 1.00 91.69 196 ARG A CA 1
ATOM 1442 C C . ARG A 1 196 ? -31.026 0.725 10.065 1.00 91.69 196 ARG A C 1
ATOM 1444 O O . ARG A 1 196 ? -31.484 1.374 10.998 1.00 91.69 196 ARG A O 1
ATOM 1451 N N . VAL A 1 197 ? -31.004 -0.598 10.035 1.00 90.81 197 VAL A N 1
ATOM 1452 C CA . VAL A 1 197 ? -31.339 -1.490 11.141 1.00 90.81 197 VAL A CA 1
ATOM 1453 C C . VAL A 1 197 ? -30.212 -2.502 11.286 1.00 90.81 197 VAL A C 1
ATOM 1455 O O . VAL A 1 197 ? -29.346 -2.594 10.411 1.00 90.81 197 VAL A O 1
ATOM 1458 N N . ARG A 1 198 ? -30.259 -3.301 12.355 1.00 91.69 198 ARG A N 1
ATOM 1459 C CA . ARG A 1 198 ? -29.360 -4.443 12.519 1.00 91.69 198 ARG A CA 1
ATOM 1460 C C . ARG A 1 198 ? -29.378 -5.326 11.269 1.00 91.69 198 ARG A C 1
ATOM 1462 O O . ARG A 1 198 ? -30.439 -5.858 10.887 1.00 91.69 198 ARG A O 1
ATOM 1469 N N . SER A 1 199 ? -28.206 -5.451 10.655 1.00 92.12 199 SER A N 1
ATOM 1470 C CA . SER A 1 199 ? -28.014 -6.191 9.415 1.00 92.12 199 SER A CA 1
ATOM 1471 C C . SER A 1 199 ? -28.138 -7.690 9.675 1.00 92.12 199 SER A C 1
ATOM 1473 O O . SER A 1 199 ? -27.716 -8.214 10.709 1.00 92.12 199 SER A O 1
ATOM 1475 N N . ARG A 1 200 ? -28.784 -8.400 8.748 1.00 93.56 200 ARG A N 1
ATOM 1476 C CA . ARG A 1 200 ? -28.705 -9.869 8.709 1.00 93.56 200 ARG A CA 1
ATOM 1477 C C . ARG A 1 200 ? -27.350 -10.276 8.139 1.00 93.56 200 ARG A C 1
ATOM 1479 O O . ARG A 1 200 ? -26.787 -9.537 7.343 1.00 93.56 200 ARG A O 1
ATOM 1486 N N . TRP A 1 201 ? -26.877 -11.478 8.464 1.00 93.44 201 TRP A N 1
ATOM 1487 C CA . TRP A 1 201 ? -25.585 -11.975 7.975 1.00 93.44 201 TRP A CA 1
ATOM 1488 C C . TRP A 1 201 ? -25.442 -11.858 6.445 1.00 93.44 201 TRP A C 1
ATOM 1490 O O . TRP A 1 201 ? -24.419 -11.394 5.960 1.00 93.44 201 TRP A O 1
ATOM 1500 N N . TRP A 1 202 ? -26.496 -12.174 5.686 1.00 93.75 202 TRP A N 1
ATOM 1501 C CA . TRP A 1 202 ? -26.488 -12.040 4.229 1.00 93.75 202 TRP A CA 1
ATOM 1502 C C . TRP A 1 202 ? -26.527 -10.575 3.763 1.00 93.75 202 TRP A C 1
ATOM 1504 O O . TRP A 1 202 ? -25.895 -10.255 2.766 1.00 93.75 202 TRP A O 1
ATOM 1514 N N . GLU A 1 203 ? -27.206 -9.665 4.480 1.00 94.38 203 GLU A N 1
ATOM 1515 C CA . GLU A 1 203 ? -27.172 -8.220 4.178 1.00 94.38 203 GLU A CA 1
ATOM 1516 C C . GLU A 1 203 ? -25.742 -7.695 4.359 1.00 94.38 203 GLU A C 1
ATOM 1518 O O . GLU A 1 203 ? -25.239 -6.972 3.506 1.00 94.38 203 GLU A O 1
ATOM 1523 N N . THR A 1 204 ? -25.059 -8.129 5.421 1.00 93.94 204 THR A N 1
ATOM 1524 C CA . THR A 1 204 ? -23.652 -7.811 5.687 1.00 93.94 204 THR A CA 1
ATOM 1525 C C . THR A 1 204 ? -22.731 -8.351 4.592 1.00 93.94 204 THR A C 1
ATOM 1527 O O . THR A 1 204 ? -21.857 -7.620 4.140 1.00 93.94 204 THR A O 1
ATOM 1530 N N . VAL A 1 205 ? -22.949 -9.579 4.105 1.00 94.69 205 VAL A N 1
ATOM 1531 C CA . VAL A 1 205 ? -22.183 -10.144 2.977 1.00 94.69 205 VAL A CA 1
ATOM 1532 C C . VAL A 1 205 ? -22.395 -9.338 1.692 1.00 94.69 205 VAL A C 1
ATOM 1534 O O . VAL A 1 205 ? -21.424 -9.030 1.006 1.00 94.69 205 VAL A O 1
ATOM 1537 N N . LEU A 1 206 ? -23.632 -8.941 1.374 1.00 95.44 206 LEU A N 1
ATOM 1538 C CA . LEU A 1 206 ? -23.908 -8.119 0.187 1.00 95.44 206 LEU A CA 1
ATOM 1539 C C . LEU A 1 206 ? -23.281 -6.722 0.292 1.00 95.44 206 LEU A C 1
ATOM 1541 O O . LEU A 1 206 ? -22.741 -6.221 -0.692 1.00 95.44 206 LEU A O 1
ATOM 1545 N N . LEU A 1 207 ? -23.320 -6.1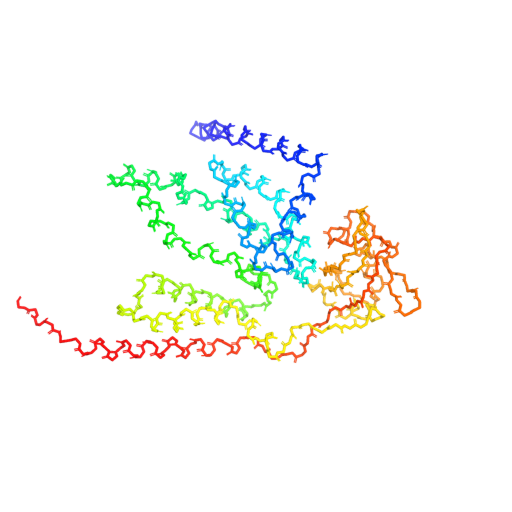01 1.475 1.00 95.31 207 LEU A N 1
ATOM 1546 C CA . LEU A 1 207 ? -22.651 -4.821 1.722 1.00 95.31 207 LEU A CA 1
ATOM 1547 C C . LEU A 1 207 ? -21.124 -4.962 1.647 1.00 95.31 207 LEU A C 1
ATOM 1549 O O . LEU A 1 207 ? -20.473 -4.113 1.046 1.00 95.31 207 LEU A O 1
ATOM 1553 N N . ALA A 1 208 ? -20.549 -6.041 2.184 1.00 93.69 208 ALA A N 1
ATOM 1554 C CA . ALA A 1 208 ? -19.121 -6.325 2.066 1.00 93.69 208 ALA A CA 1
ATOM 1555 C C . ALA A 1 208 ? -18.709 -6.512 0.597 1.00 93.69 208 ALA A C 1
ATOM 1557 O O . ALA A 1 208 ? -17.713 -5.941 0.162 1.00 93.69 208 ALA A O 1
ATOM 1558 N N . LEU A 1 209 ? -19.513 -7.226 -0.196 1.00 94.25 209 LEU A N 1
ATOM 1559 C CA . LEU A 1 209 ? -19.286 -7.373 -1.634 1.00 94.25 209 LEU A CA 1
ATOM 1560 C C . LEU A 1 209 ? -19.352 -6.019 -2.362 1.00 94.25 209 LEU A C 1
ATOM 1562 O O . LEU A 1 209 ? -18.507 -5.735 -3.208 1.00 94.25 209 LEU A O 1
ATOM 1566 N N . ALA A 1 210 ? -20.300 -5.150 -1.995 1.00 94.44 210 ALA A N 1
ATOM 1567 C CA . ALA A 1 210 ? -20.377 -3.793 -2.534 1.00 94.44 210 ALA A CA 1
ATOM 1568 C C . ALA A 1 210 ? -19.131 -2.954 -2.198 1.00 94.44 210 ALA A C 1
ATOM 1570 O O . ALA A 1 210 ? -18.666 -2.190 -3.041 1.00 94.44 210 ALA A O 1
ATOM 1571 N N . VAL A 1 211 ? -18.556 -3.122 -1.002 1.00 93.56 211 VAL A N 1
ATOM 1572 C CA . VAL A 1 211 ? -17.292 -2.473 -0.624 1.00 93.56 211 VAL A CA 1
ATOM 1573 C C . VAL A 1 211 ? -16.147 -2.936 -1.524 1.00 93.56 211 VAL A C 1
ATOM 1575 O O . VAL A 1 211 ? -15.396 -2.094 -2.011 1.00 93.56 211 VAL A O 1
ATOM 1578 N N . VAL A 1 212 ? -16.030 -4.241 -1.793 1.00 91.69 212 VAL A N 1
ATOM 1579 C CA . VAL A 1 212 ? -14.982 -4.771 -2.685 1.00 91.69 212 VAL A CA 1
ATOM 1580 C C . VAL A 1 212 ? -15.142 -4.214 -4.103 1.00 91.69 212 VAL A C 1
ATOM 1582 O O . VAL A 1 212 ? -14.159 -3.762 -4.684 1.00 91.69 212 VAL A O 1
ATOM 1585 N N . PHE A 1 213 ? -16.369 -4.157 -4.634 1.00 91.69 213 PHE A N 1
ATOM 1586 C CA . PHE A 1 213 ? -16.629 -3.553 -5.946 1.00 91.69 213 PHE A CA 1
ATOM 1587 C C . PHE A 1 213 ? -16.272 -2.062 -6.017 1.00 91.69 213 PHE A C 1
ATOM 1589 O O . PHE A 1 213 ? -15.790 -1.605 -7.050 1.00 91.69 213 PHE A O 1
ATOM 1596 N N . LEU A 1 214 ? -16.509 -1.294 -4.948 1.00 90.44 214 LEU A N 1
ATOM 1597 C CA . LEU A 1 214 ? -16.193 0.138 -4.923 1.00 90.44 214 LEU A CA 1
ATOM 1598 C C . LEU A 1 214 ? -14.695 0.409 -4.754 1.00 90.44 214 LEU A C 1
ATOM 1600 O O . LEU A 1 214 ? -14.176 1.327 -5.379 1.00 90.44 214 LEU A O 1
ATOM 1604 N N . PHE A 1 215 ? -14.002 -0.360 -3.912 1.00 89.69 215 PHE A N 1
ATOM 1605 C CA . PHE A 1 215 ? -12.581 -0.139 -3.637 1.00 89.69 215 PHE A CA 1
ATOM 1606 C C . PHE A 1 215 ? -11.650 -0.724 -4.698 1.00 89.69 215 PHE A C 1
ATOM 1608 O O . PHE A 1 215 ? -10.574 -0.177 -4.943 1.00 89.69 215 PHE A O 1
ATOM 1615 N N . ARG A 1 216 ? -12.038 -1.848 -5.304 1.00 88.31 216 ARG A N 1
ATOM 1616 C CA . ARG A 1 216 ? -11.178 -2.623 -6.203 1.00 88.31 216 ARG A CA 1
ATOM 1617 C C . ARG A 1 216 ? -11.963 -3.089 -7.443 1.00 88.31 216 ARG A C 1
ATOM 1619 O O . ARG A 1 216 ? -12.008 -4.290 -7.716 1.00 88.31 216 ARG A O 1
ATOM 1626 N N . PRO A 1 217 ? -12.594 -2.161 -8.195 1.00 85.94 217 PRO A N 1
ATOM 1627 C CA . PRO A 1 217 ? -13.328 -2.504 -9.415 1.00 85.94 217 PRO A CA 1
ATOM 1628 C C . PRO A 1 217 ? -12.425 -3.185 -10.454 1.00 85.94 217 PRO A C 1
ATOM 1630 O O . PRO A 1 217 ? -12.874 -4.085 -11.162 1.00 85.94 217 PRO A O 1
ATOM 1633 N N . ASP A 1 218 ? -11.142 -2.812 -10.483 1.00 85.12 218 ASP A N 1
ATOM 1634 C CA . ASP A 1 218 ? -10.128 -3.324 -11.408 1.00 85.12 218 ASP A CA 1
ATOM 1635 C C . ASP A 1 218 ? -9.961 -4.836 -11.310 1.00 85.12 218 ASP A C 1
ATOM 1637 O O . ASP A 1 218 ? -9.872 -5.497 -12.331 1.00 85.12 218 ASP A O 1
ATOM 1641 N N . PHE A 1 219 ? -10.059 -5.419 -10.109 1.00 87.19 219 PHE A N 1
ATOM 1642 C CA . PHE A 1 219 ? -9.950 -6.872 -9.931 1.00 87.19 219 PHE A CA 1
ATOM 1643 C C . PHE A 1 219 ? -10.989 -7.657 -10.727 1.00 87.19 219 PHE A C 1
ATOM 1645 O O . PHE A 1 219 ? -10.692 -8.713 -11.276 1.00 87.19 219 PHE A O 1
ATOM 1652 N N . PHE A 1 220 ? -12.219 -7.151 -10.784 1.00 86.94 220 PHE A N 1
ATOM 1653 C CA . PHE A 1 220 ? -13.275 -7.800 -11.551 1.00 86.94 220 PHE A CA 1
ATOM 1654 C C . PHE A 1 220 ? -13.143 -7.516 -13.042 1.00 86.94 220 PHE A C 1
ATOM 1656 O O . PHE A 1 220 ? -13.517 -8.360 -13.852 1.00 86.94 220 PHE A O 1
ATOM 1663 N N . MET A 1 221 ? -12.592 -6.354 -13.398 1.00 86.94 221 MET A N 1
ATOM 1664 C CA . MET A 1 221 ? -12.281 -6.039 -14.783 1.00 86.94 221 MET A CA 1
ATOM 1665 C C . MET A 1 221 ? -11.149 -6.925 -15.310 1.00 86.94 221 MET A C 1
ATOM 1667 O O . MET A 1 221 ? -11.293 -7.475 -16.391 1.00 86.94 221 MET A O 1
ATOM 1671 N N . ASP A 1 222 ? -10.099 -7.159 -14.523 1.00 86.00 222 ASP A N 1
ATOM 1672 C CA . ASP A 1 222 ? -8.960 -8.024 -14.860 1.00 86.00 222 ASP A CA 1
ATOM 1673 C C . ASP A 1 222 ? -9.377 -9.480 -15.108 1.00 86.00 222 ASP A C 1
ATOM 1675 O O . ASP A 1 222 ? -8.779 -10.165 -15.935 1.00 86.00 222 ASP A O 1
ATOM 1679 N N . LEU A 1 223 ? -10.416 -9.956 -14.408 1.00 86.56 223 LEU A N 1
ATOM 1680 C CA . LEU A 1 223 ? -10.995 -11.287 -14.626 1.00 86.56 223 LEU A CA 1
ATOM 1681 C C . LEU A 1 223 ? -11.687 -11.413 -15.990 1.00 86.56 223 LEU A C 1
ATOM 1683 O O . LEU A 1 223 ? -11.787 -12.520 -16.518 1.00 86.56 223 LEU A O 1
ATOM 1687 N N . LEU A 1 224 ? -12.199 -10.305 -16.532 1.00 86.88 224 LEU A N 1
ATOM 1688 C CA . LEU A 1 224 ? -12.852 -10.263 -17.839 1.00 86.88 224 LEU A CA 1
ATOM 1689 C C . LEU A 1 224 ? -11.842 -9.965 -18.950 1.00 86.88 224 LEU A C 1
ATOM 1691 O O . LEU A 1 224 ? -11.811 -10.666 -19.958 1.00 86.88 224 LEU A O 1
ATOM 1695 N N . GLU A 1 225 ? -11.024 -8.932 -18.755 1.00 85.62 225 GLU A N 1
ATOM 1696 C CA . GLU A 1 225 ? -10.022 -8.459 -19.699 1.00 85.62 225 GLU A CA 1
ATOM 1697 C C . GLU A 1 225 ? -8.793 -7.895 -18.950 1.00 85.62 225 GLU A C 1
ATOM 1699 O O . GLU A 1 225 ? -8.903 -6.882 -18.243 1.00 85.62 225 GLU A O 1
ATOM 1704 N N . PRO A 1 226 ? -7.610 -8.526 -19.099 1.00 85.56 226 PRO A N 1
ATOM 1705 C CA . PRO A 1 226 ? -6.387 -8.092 -18.430 1.00 85.56 226 PRO A CA 1
ATOM 1706 C C . PRO A 1 226 ? -6.002 -6.649 -18.773 1.00 85.56 226 PRO A C 1
ATOM 1708 O O . PRO A 1 226 ? -6.048 -6.241 -19.936 1.00 85.56 226 PRO A O 1
ATOM 1711 N N . GLU A 1 227 ? -5.550 -5.893 -17.769 1.00 83.56 227 GLU A N 1
ATOM 1712 C CA . GLU A 1 227 ? -5.090 -4.508 -17.947 1.00 83.56 227 GLU A CA 1
ATOM 1713 C C . GLU A 1 227 ? -3.955 -4.371 -18.956 1.00 83.56 227 GLU A C 1
ATOM 1715 O O . GLU A 1 227 ? -3.943 -3.438 -19.759 1.00 83.56 227 GLU A O 1
ATOM 1720 N N . TYR A 1 228 ? -3.022 -5.317 -18.922 1.00 86.19 228 TYR A N 1
ATOM 1721 C CA . TYR A 1 228 ? -1.814 -5.286 -19.722 1.00 86.19 228 TYR A CA 1
ATOM 1722 C C . TYR A 1 228 ? -1.701 -6.537 -20.581 1.00 86.19 228 TYR A C 1
ATOM 1724 O O . TYR A 1 228 ? -1.896 -7.661 -20.111 1.00 86.19 228 TYR A O 1
ATOM 1732 N N . ARG A 1 229 ? -1.292 -6.343 -21.834 1.00 89.19 229 ARG A N 1
ATOM 1733 C CA . ARG A 1 229 ? -0.863 -7.419 -22.730 1.00 89.19 229 ARG A CA 1
ATOM 1734 C C . ARG A 1 229 ? 0.652 -7.401 -22.883 1.00 89.19 229 ARG A C 1
ATOM 1736 O O . ARG A 1 229 ? 1.266 -6.336 -22.960 1.00 89.19 229 ARG A O 1
ATOM 1743 N N . LEU A 1 230 ? 1.255 -8.585 -22.947 1.00 90.12 230 LEU A N 1
ATOM 1744 C CA . LEU A 1 230 ? 2.691 -8.726 -23.158 1.00 90.12 230 LEU A CA 1
ATOM 1745 C C . LEU A 1 230 ? 3.008 -8.672 -24.657 1.00 90.12 230 LEU A C 1
ATOM 1747 O O . LEU A 1 230 ? 2.471 -9.449 -25.446 1.00 90.12 230 LEU A O 1
ATOM 1751 N N . VAL A 1 231 ? 3.887 -7.754 -25.036 1.00 91.69 231 VAL A N 1
ATOM 1752 C CA . VAL A 1 231 ? 4.344 -7.517 -26.407 1.00 91.69 231 VAL A CA 1
ATOM 1753 C C . VAL A 1 231 ? 5.823 -7.926 -26.517 1.00 91.69 231 VAL A C 1
ATOM 1755 O O . VAL A 1 231 ? 6.555 -7.782 -25.531 1.00 91.69 231 VAL A O 1
ATOM 1758 N N . PRO A 1 232 ? 6.294 -8.450 -27.670 1.00 92.19 232 PRO A N 1
ATOM 1759 C CA . PRO A 1 232 ? 7.687 -8.865 -27.829 1.00 92.19 232 PRO A CA 1
ATOM 1760 C C . PRO A 1 232 ? 8.687 -7.755 -27.502 1.00 92.19 232 PRO A C 1
ATOM 1762 O O . PRO A 1 232 ? 8.474 -6.592 -27.851 1.00 92.19 232 PRO A O 1
ATOM 1765 N N . ALA A 1 233 ? 9.816 -8.131 -26.898 1.00 89.62 233 ALA A N 1
ATOM 1766 C CA . ALA A 1 233 ? 10.850 -7.194 -26.464 1.00 89.62 233 ALA A CA 1
ATOM 1767 C C . ALA A 1 233 ? 11.408 -6.317 -27.599 1.00 89.62 233 ALA A C 1
ATOM 1769 O O . ALA A 1 233 ? 11.801 -5.179 -27.360 1.00 89.62 233 ALA A O 1
ATOM 1770 N N . ALA A 1 234 ? 11.367 -6.794 -28.847 1.00 88.12 234 ALA A N 1
ATOM 1771 C CA . ALA A 1 234 ? 11.763 -6.024 -30.026 1.00 88.12 234 ALA A CA 1
ATOM 1772 C C . ALA A 1 234 ? 10.985 -4.701 -30.194 1.00 88.12 234 ALA A C 1
ATOM 1774 O O . ALA A 1 234 ? 11.530 -3.733 -30.718 1.00 88.12 234 ALA A O 1
ATOM 1775 N N . GLN A 1 235 ? 9.738 -4.631 -29.713 1.00 89.38 235 GLN A N 1
ATOM 1776 C CA . GLN A 1 235 ? 8.887 -3.438 -29.817 1.00 89.38 235 GLN A CA 1
ATOM 1777 C C . GLN A 1 235 ? 9.126 -2.429 -28.683 1.00 89.38 235 GLN A C 1
ATOM 1779 O O . GLN A 1 235 ? 8.442 -1.412 -28.603 1.00 89.38 235 GLN A O 1
ATOM 1784 N N . VAL A 1 236 ? 10.102 -2.669 -27.798 1.00 89.69 236 VAL A N 1
ATOM 1785 C CA . VAL A 1 236 ? 10.384 -1.794 -26.648 1.00 89.69 236 VAL A CA 1
ATOM 1786 C C . VAL A 1 236 ? 10.650 -0.347 -27.046 1.00 89.69 236 VAL A C 1
ATOM 1788 O O . VAL A 1 236 ? 10.223 0.562 -26.339 1.00 89.69 236 VAL A O 1
ATOM 1791 N N . TYR A 1 237 ? 11.310 -0.112 -28.182 1.00 90.94 237 TYR A N 1
ATOM 1792 C CA . TYR A 1 237 ? 11.593 1.242 -28.655 1.00 90.94 237 TYR A CA 1
ATOM 1793 C C . TYR A 1 237 ? 10.340 1.954 -29.170 1.00 90.94 237 TYR A C 1
ATOM 1795 O O . TYR A 1 237 ? 10.212 3.157 -28.953 1.00 90.94 237 TYR A O 1
ATOM 1803 N N . ASP A 1 238 ? 9.412 1.226 -29.795 1.00 90.00 238 ASP A N 1
ATOM 1804 C CA . ASP A 1 238 ? 8.136 1.778 -30.257 1.00 90.00 238 ASP A CA 1
ATOM 1805 C C . ASP A 1 238 ? 7.239 2.115 -29.063 1.00 90.00 238 ASP A C 1
ATOM 1807 O O . ASP A 1 238 ? 6.755 3.239 -28.946 1.00 90.00 238 ASP A O 1
ATOM 1811 N N . VAL A 1 239 ? 7.127 1.199 -28.094 1.00 89.38 239 VAL A N 1
ATOM 1812 C CA . VAL A 1 239 ? 6.402 1.456 -26.838 1.00 89.38 239 VAL A CA 1
ATOM 1813 C C . VAL A 1 239 ? 7.023 2.640 -26.092 1.00 89.38 239 VAL A C 1
ATOM 1815 O O . VAL A 1 239 ? 6.316 3.538 -25.642 1.00 89.38 239 VAL A O 1
ATOM 1818 N N . ALA A 1 240 ? 8.354 2.701 -26.005 1.00 88.38 240 ALA A N 1
ATOM 1819 C CA . ALA A 1 240 ? 9.056 3.816 -25.377 1.00 88.38 240 ALA A CA 1
ATOM 1820 C C . ALA A 1 240 ? 8.892 5.144 -26.127 1.00 88.38 240 ALA A C 1
ATOM 1822 O O . ALA A 1 240 ? 9.072 6.198 -25.523 1.00 88.38 240 ALA A O 1
ATOM 1823 N N . ARG A 1 241 ? 8.568 5.136 -27.422 1.00 88.44 241 ARG A N 1
ATOM 1824 C CA . ARG A 1 241 ? 8.241 6.353 -28.173 1.00 88.44 241 ARG A CA 1
ATOM 1825 C C . ARG A 1 241 ? 6.825 6.827 -27.852 1.00 88.44 241 ARG A C 1
ATOM 1827 O O . ARG A 1 241 ? 6.641 8.012 -27.594 1.00 88.44 241 ARG A O 1
ATOM 1834 N N . ASP A 1 242 ? 5.867 5.906 -27.825 1.00 87.00 242 ASP A N 1
ATOM 1835 C CA . ASP A 1 242 ? 4.437 6.228 -27.785 1.00 87.00 242 ASP A CA 1
ATOM 1836 C C . ASP A 1 242 ? 3.905 6.473 -26.353 1.00 87.00 242 ASP A C 1
ATOM 1838 O O . ASP A 1 242 ? 2.880 7.128 -26.172 1.00 87.00 242 ASP A O 1
ATOM 1842 N N . VAL A 1 243 ? 4.616 6.003 -25.318 1.00 85.88 243 VAL A N 1
ATOM 1843 C CA . VAL A 1 243 ? 4.256 6.223 -23.903 1.00 85.88 243 VAL A CA 1
ATOM 1844 C C . VAL A 1 243 ? 4.320 7.703 -23.512 1.00 85.88 243 VAL A C 1
ATOM 1846 O O . VAL A 1 243 ? 5.276 8.417 -23.842 1.00 85.88 243 VAL A O 1
ATOM 1849 N N . SER A 1 244 ? 3.309 8.159 -22.764 1.00 84.25 244 SER A N 1
ATOM 1850 C CA . SER A 1 244 ? 3.201 9.549 -22.324 1.00 84.25 244 SER A CA 1
ATOM 1851 C C . SER A 1 244 ? 4.284 9.957 -21.313 1.00 84.25 244 SER A C 1
ATOM 1853 O O . SER A 1 244 ? 5.075 9.134 -20.856 1.00 84.25 244 SER A O 1
ATOM 1855 N N . THR A 1 245 ? 4.389 11.254 -21.009 1.00 81.94 245 THR A N 1
ATOM 1856 C CA . THR A 1 245 ? 5.397 11.769 -20.062 1.00 81.94 245 THR A CA 1
ATOM 1857 C C . THR A 1 245 ? 5.163 11.267 -18.631 1.00 81.94 245 THR A C 1
ATOM 1859 O O . THR A 1 245 ? 6.120 10.996 -17.898 1.00 81.94 245 THR A O 1
ATOM 1862 N N . ASP A 1 246 ? 3.895 11.134 -18.240 1.00 78.06 246 ASP A N 1
ATOM 1863 C CA . ASP A 1 246 ? 3.495 10.748 -16.884 1.00 78.06 246 ASP A CA 1
ATOM 1864 C C . ASP A 1 246 ? 3.422 9.224 -16.706 1.00 78.06 246 ASP A C 1
ATOM 1866 O O . ASP A 1 246 ? 3.614 8.714 -15.599 1.00 78.06 246 ASP A O 1
ATOM 1870 N N . ASP A 1 247 ? 3.251 8.492 -17.807 1.00 83.19 247 ASP A N 1
ATOM 1871 C CA . ASP A 1 247 ? 3.183 7.037 -17.814 1.00 83.19 247 ASP A CA 1
ATOM 1872 C C . ASP A 1 247 ? 4.563 6.368 -17.712 1.00 83.19 247 ASP A C 1
ATOM 1874 O O . ASP A 1 247 ? 5.634 6.962 -17.892 1.00 83.19 247 ASP A O 1
ATOM 1878 N N . ARG A 1 248 ? 4.541 5.071 -17.396 1.00 88.19 248 ARG A N 1
ATOM 1879 C CA . ARG A 1 248 ? 5.742 4.248 -17.239 1.00 88.19 248 ARG A CA 1
ATOM 1880 C C . ARG A 1 248 ? 5.767 3.152 -18.289 1.00 88.19 248 ARG A C 1
ATOM 1882 O O . ARG A 1 248 ? 4.765 2.482 -18.510 1.00 88.19 248 ARG A O 1
ATOM 1889 N N . VAL A 1 249 ? 6.940 2.914 -18.869 1.00 90.56 249 VAL A N 1
ATOM 1890 C CA . VAL A 1 249 ? 7.183 1.703 -19.657 1.00 90.56 249 VAL A CA 1
ATOM 1891 C C . VAL A 1 249 ? 7.434 0.556 -18.698 1.00 90.56 249 VAL A C 1
ATOM 1893 O O . VAL A 1 249 ? 8.323 0.635 -17.849 1.00 90.56 249 VAL A O 1
ATOM 1896 N N . VAL A 1 250 ? 6.661 -0.511 -18.849 1.00 92.75 250 VAL A N 1
ATOM 1897 C CA . VAL A 1 250 ? 6.764 -1.707 -18.022 1.00 92.75 250 VAL A CA 1
ATOM 1898 C C . VAL A 1 250 ? 7.440 -2.813 -18.817 1.00 92.75 250 VAL A C 1
ATOM 1900 O O . VAL A 1 250 ? 6.974 -3.199 -19.886 1.00 92.75 250 VAL A O 1
ATOM 1903 N N . MET A 1 251 ? 8.543 -3.331 -18.291 1.00 94.19 251 MET A N 1
ATOM 1904 C CA . MET A 1 251 ? 9.338 -4.390 -18.903 1.00 94.19 251 MET A CA 1
ATOM 1905 C C . MET A 1 251 ? 9.392 -5.601 -17.983 1.00 94.19 251 MET A C 1
ATOM 1907 O O . MET A 1 251 ? 9.537 -5.472 -16.768 1.00 94.19 251 MET A O 1
ATOM 1911 N N . VAL A 1 252 ? 9.303 -6.782 -18.581 1.00 94.44 252 VAL A N 1
ATOM 1912 C CA . VAL A 1 252 ? 9.502 -8.052 -17.892 1.00 94.44 252 VAL A CA 1
ATOM 1913 C C . VAL A 1 252 ? 10.915 -8.522 -18.197 1.00 94.44 252 VAL A C 1
ATOM 1915 O O . VAL A 1 252 ? 11.228 -8.859 -19.341 1.00 94.44 252 VAL A O 1
ATOM 1918 N N . ILE A 1 253 ? 11.765 -8.521 -17.180 1.00 94.31 253 ILE A N 1
ATOM 1919 C CA . ILE A 1 253 ? 13.178 -8.875 -17.274 1.00 94.31 253 ILE A CA 1
ATOM 1920 C C . ILE A 1 253 ? 13.425 -10.229 -16.610 1.00 94.31 253 ILE A C 1
ATOM 1922 O O . ILE A 1 253 ? 12.732 -10.593 -15.660 1.00 94.31 253 ILE A O 1
ATOM 1926 N N . GLN A 1 254 ? 14.394 -10.980 -17.111 1.00 94.19 254 GLN A N 1
ATOM 1927 C CA . GLN A 1 254 ? 14.783 -12.283 -16.591 1.00 94.19 254 GLN A CA 1
ATOM 1928 C C . GLN A 1 254 ? 16.303 -12.388 -16.593 1.00 94.19 254 GLN A C 1
ATOM 1930 O O . GLN A 1 254 ? 16.960 -11.957 -17.539 1.00 94.19 254 GLN A O 1
ATOM 1935 N N . GLY A 1 255 ? 16.865 -12.932 -15.525 1.00 92.12 255 GLY A N 1
ATOM 1936 C CA . GLY A 1 255 ? 18.305 -13.083 -15.402 1.00 92.12 255 GLY A CA 1
ATOM 1937 C C . GLY A 1 255 ? 18.696 -13.892 -14.180 1.00 92.12 255 GLY A C 1
ATOM 1938 O O . GLY A 1 255 ? 17.848 -14.358 -13.420 1.00 92.12 255 GLY A O 1
ATOM 1939 N N . LEU A 1 256 ? 20.004 -14.064 -14.021 1.00 90.44 256 LEU A N 1
ATOM 1940 C CA . LEU A 1 256 ? 20.600 -14.721 -12.866 1.00 90.44 256 LEU A CA 1
ATOM 1941 C C . LEU A 1 256 ? 20.934 -13.673 -11.808 1.00 90.44 256 LEU A C 1
ATOM 1943 O O . LEU A 1 256 ? 21.602 -12.676 -12.101 1.00 90.44 256 LEU A O 1
ATOM 1947 N N . THR A 1 257 ? 20.491 -13.911 -10.579 1.00 83.81 257 THR A N 1
ATOM 1948 C CA . THR A 1 257 ? 20.917 -13.122 -9.424 1.00 83.81 257 THR A CA 1
ATOM 1949 C C . THR A 1 257 ? 22.386 -13.394 -9.105 1.00 83.81 257 THR A C 1
ATOM 1951 O O . THR A 1 257 ? 23.011 -14.327 -9.614 1.00 83.81 257 THR A O 1
ATOM 1954 N N . ILE A 1 258 ? 22.953 -12.587 -8.207 1.00 77.88 258 ILE A N 1
ATOM 1955 C CA . ILE A 1 258 ? 24.325 -12.770 -7.710 1.00 77.88 258 ILE A CA 1
ATOM 1956 C C . ILE A 1 258 ? 24.491 -14.136 -7.011 1.00 77.88 258 ILE A C 1
ATOM 1958 O O . ILE A 1 258 ? 25.590 -14.686 -6.989 1.00 77.88 258 ILE A O 1
ATOM 1962 N N . GLU A 1 259 ? 23.406 -14.697 -6.474 1.00 77.44 259 GLU A N 1
ATOM 1963 C CA . GLU A 1 259 ? 23.372 -16.009 -5.815 1.00 77.44 259 GLU A CA 1
ATOM 1964 C C . GLU A 1 259 ? 23.274 -17.181 -6.807 1.00 77.44 259 GLU A C 1
ATOM 1966 O O . GLU A 1 259 ? 23.477 -18.329 -6.418 1.00 77.44 259 GLU A O 1
ATOM 1971 N N . GLY A 1 260 ? 23.051 -16.895 -8.095 1.00 81.38 260 GLY A N 1
ATOM 1972 C CA . GLY A 1 260 ? 22.917 -17.901 -9.147 1.00 81.38 260 GLY A CA 1
ATOM 1973 C C . GLY A 1 260 ? 21.490 -18.410 -9.349 1.00 81.38 260 GLY A C 1
ATOM 1974 O O . GLY A 1 260 ? 21.306 -19.379 -10.084 1.00 81.38 260 GLY A O 1
ATOM 1975 N N . ASP A 1 261 ? 20.497 -17.758 -8.744 1.00 84.50 261 ASP A N 1
ATOM 1976 C CA . ASP A 1 261 ? 19.091 -18.096 -8.933 1.00 84.50 261 ASP A CA 1
ATOM 1977 C C . ASP A 1 261 ? 18.531 -17.390 -10.165 1.00 84.50 261 ASP A C 1
ATOM 1979 O O . ASP A 1 261 ? 18.770 -16.202 -10.399 1.00 84.50 261 ASP A O 1
ATOM 1983 N N . GLU A 1 262 ? 17.771 -18.124 -10.972 1.00 89.12 262 GLU A N 1
ATOM 1984 C CA . GLU A 1 262 ? 17.096 -17.562 -12.134 1.00 89.12 262 GLU A CA 1
ATOM 1985 C C . GLU A 1 262 ? 15.795 -16.887 -11.696 1.00 89.12 262 GLU A C 1
ATOM 1987 O O . GLU A 1 262 ? 14.871 -17.535 -11.200 1.00 89.12 262 GLU A O 1
ATOM 1992 N N . VAL A 1 263 ? 15.719 -15.570 -11.882 1.00 90.88 263 VAL A N 1
ATOM 1993 C CA . VAL A 1 263 ? 14.608 -14.753 -11.397 1.00 90.88 263 VAL A CA 1
ATOM 1994 C C . VAL A 1 263 ? 14.019 -13.933 -12.534 1.00 90.88 263 VAL A C 1
ATOM 1996 O O . VAL A 1 263 ? 14.719 -13.355 -13.366 1.00 90.88 263 VAL A O 1
ATOM 1999 N N . LYS A 1 264 ? 12.690 -13.857 -12.544 1.00 92.88 264 LYS A N 1
ATOM 2000 C CA . LYS A 1 264 ? 11.911 -13.013 -13.446 1.00 92.88 264 LYS A CA 1
ATOM 2001 C C . LYS A 1 264 ? 11.332 -11.848 -12.654 1.00 92.88 264 LYS A C 1
ATOM 2003 O O . LYS A 1 264 ? 10.705 -12.080 -11.630 1.00 92.88 264 LYS A O 1
ATOM 2008 N N . LYS A 1 265 ? 11.512 -10.612 -13.125 1.00 92.44 265 LYS A N 1
ATOM 2009 C CA . LYS A 1 265 ? 10.999 -9.389 -12.487 1.00 92.44 265 LYS A CA 1
ATOM 2010 C C . LYS A 1 265 ? 10.223 -8.538 -13.480 1.00 92.44 265 LYS A C 1
ATOM 2012 O O . LYS A 1 265 ? 10.560 -8.463 -14.658 1.00 92.44 265 LYS A O 1
ATOM 2017 N N . THR A 1 266 ? 9.207 -7.844 -12.993 1.00 93.56 266 THR A N 1
ATOM 2018 C CA . THR A 1 266 ? 8.486 -6.816 -13.745 1.00 93.56 266 THR A CA 1
ATOM 2019 C C . THR A 1 266 ? 8.870 -5.450 -13.200 1.00 93.56 266 THR A C 1
ATOM 2021 O O . THR A 1 266 ? 8.594 -5.128 -12.047 1.00 93.56 266 THR A O 1
ATOM 2024 N N . VAL A 1 267 ? 9.524 -4.647 -14.034 1.00 92.12 267 VAL A N 1
ATOM 2025 C CA . VAL A 1 267 ? 10.110 -3.355 -13.667 1.00 92.12 267 VAL A CA 1
ATOM 2026 C C . VAL A 1 267 ? 9.500 -2.234 -14.498 1.00 92.12 267 VAL A C 1
ATOM 2028 O O . VAL A 1 267 ? 9.223 -2.391 -15.686 1.00 92.12 267 VAL A O 1
ATOM 2031 N N . ALA A 1 268 ? 9.291 -1.078 -13.870 1.00 91.31 268 ALA A N 1
ATOM 2032 C CA . ALA A 1 268 ? 8.686 0.088 -14.506 1.00 91.31 268 ALA A CA 1
ATOM 2033 C C . ALA A 1 268 ? 9.665 1.258 -14.580 1.00 91.31 268 ALA A C 1
ATOM 2035 O O . ALA A 1 268 ? 10.308 1.615 -13.589 1.00 91.31 268 ALA A O 1
ATOM 2036 N N . LEU A 1 269 ? 9.727 1.904 -15.742 1.00 91.38 269 LEU A N 1
ATOM 2037 C CA . LEU A 1 269 ? 10.611 3.031 -16.009 1.00 91.38 269 LEU A CA 1
ATOM 2038 C C . LEU A 1 269 ? 9.824 4.246 -16.493 1.00 91.38 269 LEU A C 1
ATOM 2040 O O . LEU A 1 269 ? 9.114 4.183 -17.493 1.00 91.38 269 LEU A O 1
ATOM 2044 N N . GLN A 1 270 ? 9.993 5.375 -15.806 1.00 89.00 270 GLN A N 1
ATOM 2045 C CA . GLN A 1 270 ? 9.448 6.655 -16.252 1.00 89.00 270 GLN A CA 1
ATOM 2046 C C . GLN A 1 270 ? 10.450 7.369 -17.166 1.00 89.00 270 GLN A C 1
ATOM 2048 O O . GLN A 1 270 ? 11.545 7.743 -16.728 1.00 89.00 270 GLN A O 1
ATOM 2053 N N . LEU A 1 271 ? 10.054 7.587 -18.421 1.00 85.44 271 LEU A N 1
ATOM 2054 C CA . LEU A 1 271 ? 10.934 8.085 -19.482 1.00 85.44 271 LEU A CA 1
ATOM 2055 C C . LEU A 1 271 ? 11.090 9.611 -19.518 1.00 85.44 271 LEU A C 1
ATOM 2057 O O . LEU A 1 271 ? 11.981 10.107 -20.200 1.00 85.44 271 LEU A O 1
ATOM 2061 N N . GLY A 1 272 ? 10.278 10.358 -18.760 1.00 82.69 272 GLY A N 1
ATOM 2062 C CA . GLY A 1 272 ? 10.258 11.820 -18.844 1.00 82.69 272 GLY A CA 1
ATOM 2063 C C . GLY A 1 272 ? 9.635 12.297 -20.156 1.00 82.69 272 GLY A C 1
ATOM 2064 O O . GLY A 1 272 ? 8.792 11.597 -20.722 1.00 82.69 272 GLY A O 1
ATOM 2065 N N . ASP A 1 273 ? 10.038 13.483 -20.616 1.00 83.44 273 ASP A N 1
ATOM 2066 C CA . ASP A 1 273 ? 9.395 14.190 -21.728 1.00 83.44 273 ASP A CA 1
ATOM 2067 C C . ASP A 1 273 ? 9.228 13.318 -22.982 1.00 83.44 273 ASP A C 1
ATOM 2069 O O . ASP A 1 273 ? 10.101 12.518 -23.347 1.00 83.44 273 ASP A O 1
ATOM 2073 N N . GLN A 1 274 ? 8.079 13.466 -23.648 1.00 81.94 274 GLN A N 1
ATOM 2074 C CA . GLN A 1 274 ? 7.836 12.809 -24.928 1.00 81.94 274 GLN A CA 1
ATOM 2075 C C . GLN A 1 274 ? 8.847 13.272 -25.980 1.00 81.94 274 GLN A C 1
ATOM 2077 O O . GLN A 1 274 ? 9.192 14.449 -26.086 1.00 81.94 274 GLN A O 1
ATOM 2082 N N . GLY A 1 275 ? 9.293 12.324 -26.800 1.00 80.19 275 GLY A N 1
ATOM 2083 C CA . GLY A 1 275 ? 10.248 12.574 -27.867 1.00 80.19 275 GLY A CA 1
ATOM 2084 C C . GLY A 1 275 ? 10.086 11.569 -29.005 1.00 80.19 275 GLY A C 1
ATOM 2085 O O . GLY A 1 275 ? 9.589 10.467 -28.782 1.00 80.19 275 GLY A O 1
ATOM 2086 N N . PRO A 1 276 ? 10.526 11.924 -30.224 1.00 82.19 276 PRO A N 1
ATOM 2087 C CA . PRO A 1 276 ? 10.319 11.101 -31.417 1.00 82.19 276 PRO A CA 1
ATOM 2088 C C . PRO A 1 276 ? 11.165 9.818 -31.439 1.00 82.19 276 PRO A C 1
ATOM 2090 O O . PRO A 1 276 ? 10.886 8.922 -32.230 1.00 82.19 276 PRO A O 1
ATOM 2093 N N . ASP A 1 277 ? 12.194 9.725 -30.591 1.00 89.06 277 ASP A N 1
ATOM 2094 C CA . ASP A 1 277 ? 13.121 8.594 -30.528 1.00 89.06 277 ASP A CA 1
ATOM 2095 C C . ASP A 1 277 ? 13.046 7.894 -29.160 1.00 89.06 277 ASP A C 1
ATOM 2097 O O . ASP A 1 277 ? 13.583 8.381 -28.159 1.00 89.06 277 ASP A O 1
ATOM 2101 N N . GLY A 1 278 ? 12.398 6.726 -29.125 1.00 86.88 278 GLY A N 1
ATOM 2102 C CA . GLY A 1 278 ? 12.270 5.905 -27.920 1.00 86.88 278 GLY A CA 1
ATOM 2103 C C . GLY A 1 278 ? 13.611 5.389 -27.387 1.00 86.88 278 GLY A C 1
ATOM 2104 O O . GLY A 1 278 ? 13.779 5.251 -26.175 1.00 86.88 278 GLY A O 1
ATOM 2105 N N . ARG A 1 279 ? 14.616 5.179 -28.253 1.00 90.44 279 ARG A N 1
ATOM 2106 C CA . ARG A 1 279 ? 15.957 4.751 -27.823 1.00 90.44 279 ARG A CA 1
ATOM 2107 C C . ARG A 1 279 ? 16.652 5.849 -27.031 1.00 90.44 279 ARG A C 1
ATOM 2109 O O . ARG A 1 279 ? 17.253 5.570 -25.992 1.00 90.44 279 ARG A O 1
ATOM 2116 N N . LYS A 1 280 ? 16.550 7.094 -27.500 1.00 90.88 280 LYS A N 1
ATOM 2117 C CA . LYS A 1 280 ? 17.090 8.253 -26.786 1.00 90.88 280 LYS A CA 1
ATOM 2118 C C . LYS A 1 280 ? 16.406 8.435 -25.430 1.00 90.88 280 LYS A C 1
ATOM 2120 O O . LYS A 1 280 ? 17.107 8.583 -24.436 1.00 90.88 280 LYS A O 1
ATOM 2125 N N . ARG A 1 281 ? 15.074 8.312 -25.367 1.00 91.75 281 ARG A N 1
ATOM 2126 C CA . ARG A 1 281 ? 14.314 8.394 -24.103 1.00 91.75 281 ARG A CA 1
ATOM 2127 C C . ARG A 1 281 ? 14.770 7.356 -23.074 1.00 91.75 281 ARG A C 1
ATOM 2129 O O . ARG A 1 281 ? 14.996 7.698 -21.915 1.00 91.75 281 ARG A O 1
ATOM 2136 N N . LEU A 1 282 ? 14.962 6.101 -23.492 1.00 91.56 282 LEU A N 1
ATOM 2137 C CA . LEU A 1 282 ? 15.489 5.047 -22.614 1.00 91.56 282 LEU A CA 1
ATOM 2138 C C . LEU A 1 282 ? 16.907 5.378 -22.126 1.00 91.56 282 LEU A C 1
ATOM 2140 O O . LEU A 1 282 ? 17.185 5.278 -20.930 1.00 91.56 282 LEU A O 1
ATOM 2144 N N . SER A 1 283 ? 17.780 5.842 -23.025 1.00 91.62 283 SER A N 1
ATOM 2145 C CA . SER A 1 283 ? 19.152 6.233 -22.680 1.00 91.62 283 SER A CA 1
ATOM 2146 C C . SER A 1 283 ? 19.198 7.416 -21.706 1.00 91.62 283 SER A C 1
ATOM 2148 O O . SER A 1 283 ? 19.994 7.399 -20.767 1.00 91.62 283 SER A O 1
ATOM 2150 N N . ASP A 1 284 ? 18.338 8.421 -21.888 1.00 91.19 284 ASP A N 1
ATOM 2151 C CA . ASP A 1 284 ? 18.224 9.584 -20.998 1.00 91.19 284 ASP A CA 1
ATOM 2152 C C . ASP A 1 284 ? 17.700 9.172 -19.610 1.00 91.19 284 ASP A C 1
ATOM 2154 O O . ASP A 1 284 ? 18.162 9.679 -18.583 1.00 91.19 284 ASP A O 1
ATOM 2158 N N . ALA A 1 285 ? 16.815 8.171 -19.557 1.00 90.00 285 ALA A N 1
ATOM 2159 C CA . ALA A 1 285 ? 16.386 7.521 -18.318 1.00 90.00 285 ALA A CA 1
ATOM 2160 C C . ALA A 1 285 ? 17.469 6.613 -17.686 1.00 90.00 285 ALA A C 1
ATOM 2162 O O . ALA A 1 285 ? 17.312 6.173 -16.540 1.00 90.00 285 ALA A O 1
ATOM 2163 N N . GLY A 1 286 ? 18.584 6.390 -18.393 1.00 91.81 286 GLY A N 1
ATOM 2164 C CA . GLY A 1 286 ? 19.760 5.650 -17.939 1.00 91.81 286 GLY A CA 1
ATOM 2165 C C . GLY A 1 286 ? 19.806 4.178 -18.342 1.00 91.81 286 GLY A C 1
ATOM 2166 O O . GLY A 1 286 ? 20.616 3.446 -17.774 1.00 91.81 286 GLY A O 1
ATOM 2167 N N . LEU A 1 287 ? 18.963 3.748 -19.285 1.00 94.69 287 LEU A N 1
ATOM 2168 C CA . LEU A 1 287 ? 18.852 2.367 -19.752 1.00 94.69 287 LEU A CA 1
ATOM 2169 C C . LEU A 1 287 ? 19.300 2.243 -21.214 1.00 94.69 287 LEU A C 1
ATOM 2171 O O . LEU A 1 287 ? 18.725 2.864 -22.107 1.00 94.69 287 LEU A O 1
ATOM 2175 N N . GLN A 1 288 ? 20.294 1.399 -21.475 1.00 93.62 288 GLN A N 1
ATOM 2176 C CA . GLN A 1 288 ? 20.687 1.024 -22.831 1.00 93.62 288 GLN A CA 1
ATOM 2177 C C . GLN A 1 288 ? 20.399 -0.451 -23.069 1.00 93.62 288 GLN A C 1
ATOM 2179 O O . GLN A 1 288 ? 20.892 -1.321 -22.351 1.00 93.62 288 GLN A O 1
ATOM 2184 N N . LEU A 1 289 ? 19.614 -0.712 -24.108 1.00 93.25 289 LEU A N 1
ATOM 2185 C CA . LEU A 1 289 ? 19.260 -2.052 -24.552 1.00 93.25 289 LEU A CA 1
ATOM 2186 C C . LEU A 1 289 ? 20.116 -2.442 -25.760 1.00 93.25 289 LEU A C 1
ATOM 2188 O O . LEU A 1 289 ? 20.401 -1.604 -26.621 1.00 93.25 289 LEU A O 1
ATOM 2192 N N . MET A 1 290 ? 20.512 -3.708 -25.804 1.00 92.06 290 MET A N 1
ATOM 2193 C CA . MET A 1 290 ? 21.308 -4.315 -26.857 1.00 92.06 290 MET A CA 1
ATOM 2194 C C . MET A 1 290 ? 20.489 -5.441 -27.507 1.00 92.06 290 MET A C 1
ATOM 2196 O O . MET A 1 290 ? 20.227 -6.449 -26.852 1.00 92.06 290 MET A O 1
ATOM 2200 N N . PRO A 1 291 ? 20.053 -5.290 -28.768 1.00 88.19 291 PRO A N 1
ATOM 2201 C CA . PRO A 1 291 ? 19.386 -6.371 -29.483 1.00 88.19 291 PRO A CA 1
ATOM 2202 C C . PRO A 1 291 ? 20.389 -7.490 -29.801 1.00 88.19 291 PRO A C 1
ATOM 2204 O O . PRO A 1 291 ? 21.475 -7.228 -30.322 1.00 88.19 291 PRO A O 1
ATOM 2207 N N . LEU A 1 292 ? 20.015 -8.731 -29.500 1.00 84.56 292 LEU A N 1
ATOM 2208 C CA . LEU A 1 292 ? 20.802 -9.943 -29.707 1.00 84.56 292 LEU A CA 1
ATOM 2209 C C . LEU A 1 292 ? 19.961 -10.961 -30.502 1.00 84.56 292 LEU A C 1
ATOM 2211 O O . LEU A 1 292 ? 19.414 -11.919 -29.959 1.00 84.56 292 LEU A O 1
ATOM 2215 N N . GLY A 1 293 ? 19.811 -10.721 -31.808 1.00 79.50 293 GLY A N 1
ATOM 2216 C CA . GLY A 1 293 ? 18.880 -11.486 -32.648 1.00 79.50 293 GLY A CA 1
ATOM 2217 C C . GLY A 1 293 ? 17.428 -11.176 -32.278 1.00 79.50 293 GLY A C 1
ATOM 2218 O O . GLY A 1 293 ? 17.029 -10.014 -32.321 1.00 79.50 293 GLY A O 1
ATOM 2219 N N . ASP A 1 294 ? 16.667 -12.204 -31.894 1.00 74.06 294 ASP A N 1
ATOM 2220 C CA . ASP A 1 294 ? 15.271 -12.070 -31.443 1.00 74.06 294 ASP A CA 1
ATOM 2221 C C . ASP A 1 294 ? 15.147 -11.673 -29.957 1.00 74.06 294 ASP A C 1
ATOM 2223 O O . ASP A 1 294 ? 14.066 -11.294 -29.501 1.00 74.06 294 ASP A O 1
ATOM 2227 N N . ALA A 1 295 ? 16.246 -11.742 -29.196 1.00 81.69 295 ALA A N 1
ATOM 2228 C CA . ALA A 1 295 ? 16.299 -11.343 -27.793 1.00 81.69 295 ALA A CA 1
ATOM 2229 C C . ALA A 1 295 ? 16.756 -9.885 -27.643 1.00 81.69 295 ALA A C 1
ATOM 2231 O O . ALA A 1 295 ? 17.504 -9.354 -28.465 1.00 81.69 295 ALA A O 1
ATOM 2232 N N . VAL A 1 296 ? 16.336 -9.226 -26.565 1.00 91.75 296 VAL A N 1
ATOM 2233 C CA . VAL A 1 296 ? 16.814 -7.887 -26.200 1.00 91.75 296 VAL A CA 1
ATOM 2234 C C . VAL A 1 296 ? 17.437 -7.979 -24.820 1.00 91.75 296 VAL A C 1
ATOM 2236 O O . VAL A 1 296 ? 16.749 -8.321 -23.870 1.00 91.75 296 VAL A O 1
ATOM 2239 N N . GLN A 1 297 ? 18.718 -7.648 -24.698 1.00 93.75 297 GLN A N 1
ATOM 2240 C CA . GLN A 1 297 ? 19.438 -7.687 -23.427 1.00 93.75 297 GLN A CA 1
ATOM 2241 C C . GLN A 1 297 ? 19.670 -6.275 -22.888 1.00 93.75 297 GLN A C 1
ATOM 2243 O O . GLN A 1 297 ? 19.827 -5.311 -23.643 1.00 93.75 297 GLN A O 1
ATOM 2248 N N . ILE A 1 298 ? 19.732 -6.130 -21.569 1.00 94.44 298 ILE A N 1
ATOM 2249 C CA . ILE A 1 298 ? 20.123 -4.882 -20.918 1.00 94.44 298 ILE A CA 1
ATOM 2250 C C . ILE A 1 298 ? 21.644 -4.738 -21.009 1.00 94.44 298 ILE A C 1
ATOM 2252 O O . ILE A 1 298 ? 22.399 -5.343 -20.250 1.00 94.44 298 ILE A O 1
ATOM 2256 N N . GLY A 1 299 ? 22.101 -3.907 -21.944 1.00 91.75 299 GLY A N 1
ATOM 2257 C CA . GLY A 1 299 ? 23.523 -3.677 -22.187 1.00 91.75 299 GLY A CA 1
ATOM 2258 C C . GLY A 1 299 ? 24.180 -2.808 -21.117 1.00 91.75 299 GLY A C 1
ATOM 2259 O O . GLY A 1 299 ? 25.289 -3.112 -20.684 1.00 91.75 299 GLY A O 1
ATOM 2260 N N . GLN A 1 300 ? 23.512 -1.738 -20.672 1.00 92.94 300 GLN A N 1
ATOM 2261 C CA . GLN A 1 300 ? 24.033 -0.844 -19.632 1.00 92.94 300 GLN A CA 1
ATOM 2262 C C . GLN A 1 300 ? 22.910 -0.200 -18.813 1.00 92.94 300 GLN A C 1
ATOM 2264 O O . GLN A 1 300 ? 21.930 0.301 -19.368 1.00 92.94 300 GLN A O 1
ATOM 2269 N N . VAL A 1 301 ? 23.111 -0.132 -17.494 1.00 93.69 301 VAL A N 1
ATOM 2270 C CA . VAL A 1 301 ? 22.296 0.664 -16.567 1.00 93.69 301 VAL A CA 1
ATOM 2271 C C . VAL A 1 301 ? 23.200 1.691 -15.893 1.00 93.69 301 VAL A C 1
ATOM 2273 O O . VAL A 1 301 ? 24.156 1.343 -15.200 1.00 93.69 301 VAL A O 1
ATOM 2276 N N . LYS A 1 302 ? 22.944 2.981 -16.114 1.00 92.12 302 LYS A N 1
ATOM 2277 C CA . LYS A 1 302 ? 23.794 4.047 -15.570 1.00 92.12 302 LYS A CA 1
ATOM 2278 C C . LYS A 1 302 ? 23.504 4.259 -14.082 1.00 92.12 302 LYS A C 1
ATOM 2280 O O . LYS A 1 302 ? 22.362 4.508 -13.694 1.00 92.12 302 LYS A O 1
ATOM 2285 N N . PHE A 1 303 ? 24.542 4.226 -13.249 1.00 90.19 303 PHE A N 1
ATOM 2286 C CA . PHE A 1 303 ? 24.413 4.418 -11.802 1.00 90.19 303 PHE A CA 1
ATOM 2287 C C . PHE A 1 303 ? 23.736 5.754 -11.441 1.00 90.19 303 PHE A C 1
ATOM 2289 O O . PHE A 1 303 ? 23.965 6.780 -12.084 1.00 90.19 303 PHE A O 1
ATOM 2296 N N . GLY A 1 304 ? 22.888 5.736 -10.407 1.00 86.75 304 GLY A N 1
ATOM 2297 C CA . GLY A 1 304 ? 22.174 6.915 -9.900 1.00 86.75 304 GLY A CA 1
ATOM 2298 C C . GLY A 1 304 ? 20.991 7.395 -10.754 1.00 86.75 304 GLY A C 1
ATOM 2299 O O . GLY A 1 304 ? 20.299 8.334 -10.351 1.00 86.75 304 GLY A O 1
ATOM 2300 N N . THR A 1 305 ? 20.729 6.764 -11.903 1.00 91.75 305 THR A N 1
ATOM 2301 C CA . THR A 1 305 ? 19.609 7.115 -12.793 1.00 91.75 305 THR A CA 1
ATOM 2302 C C . THR A 1 305 ? 18.278 6.512 -12.346 1.00 91.75 305 THR A C 1
ATOM 2304 O O . THR A 1 305 ? 18.216 5.722 -11.402 1.00 91.75 305 THR A O 1
ATOM 2307 N N . ARG A 1 306 ? 17.187 6.895 -13.026 1.00 89.12 306 ARG A N 1
ATOM 2308 C CA . ARG A 1 306 ? 15.853 6.330 -12.780 1.00 89.12 306 ARG A CA 1
ATOM 2309 C C . ARG A 1 306 ? 15.837 4.829 -13.061 1.00 89.12 306 ARG A C 1
ATOM 2311 O O . ARG A 1 306 ? 15.315 4.094 -12.238 1.00 89.12 306 ARG A O 1
ATOM 2318 N N . ALA A 1 307 ? 16.491 4.380 -14.135 1.00 89.38 307 ALA A N 1
ATOM 2319 C CA . ALA A 1 307 ? 16.619 2.958 -14.451 1.00 89.38 307 ALA A CA 1
ATOM 2320 C C . ALA A 1 307 ? 17.287 2.163 -13.318 1.00 89.38 307 ALA A C 1
ATOM 2322 O O . ALA A 1 307 ? 16.742 1.156 -12.874 1.00 89.38 307 ALA A O 1
ATOM 2323 N N . ALA A 1 308 ? 18.400 2.661 -12.771 1.00 88.25 308 ALA A N 1
ATOM 2324 C CA . ALA A 1 308 ? 19.063 2.009 -11.639 1.00 88.25 308 ALA A CA 1
ATOM 2325 C C . ALA A 1 308 ? 18.160 1.934 -10.393 1.00 88.25 308 ALA A C 1
ATOM 2327 O O . ALA A 1 308 ? 18.129 0.920 -9.706 1.00 88.25 308 ALA A O 1
ATOM 2328 N N . LYS A 1 309 ? 17.389 2.993 -10.112 1.00 86.94 309 LYS A N 1
ATOM 2329 C CA . LYS A 1 309 ? 16.456 3.037 -8.970 1.00 86.94 309 LYS A CA 1
ATOM 2330 C C . LYS A 1 309 ? 15.203 2.177 -9.168 1.00 86.94 309 LYS A C 1
ATOM 2332 O O . LYS A 1 309 ? 14.583 1.796 -8.183 1.00 86.94 309 LYS A O 1
ATOM 2337 N N . SER A 1 310 ? 14.831 1.896 -10.415 1.00 85.94 310 SER A N 1
ATOM 2338 C CA . SER A 1 310 ? 13.689 1.052 -10.784 1.00 85.94 310 SER A CA 1
ATOM 2339 C C . SER A 1 310 ? 13.984 -0.452 -10.736 1.00 85.94 310 SER A C 1
ATOM 2341 O O . SER A 1 310 ? 13.068 -1.233 -10.975 1.00 85.94 310 SER A O 1
ATOM 2343 N N . GLY A 1 311 ? 15.228 -0.860 -10.454 1.00 86.69 311 GLY A N 1
ATOM 2344 C CA . GLY A 1 311 ? 15.611 -2.273 -10.349 1.00 86.69 311 GLY A CA 1
ATOM 2345 C C . GLY A 1 311 ? 16.048 -2.924 -11.665 1.00 86.69 311 GLY A C 1
ATOM 2346 O O . GLY A 1 311 ? 15.987 -4.141 -11.784 1.00 86.69 311 GLY A O 1
ATOM 2347 N N . PHE A 1 312 ? 16.467 -2.143 -12.669 1.00 91.12 312 PHE A N 1
ATOM 2348 C CA . PHE A 1 312 ? 17.076 -2.714 -13.875 1.00 91.12 312 PHE A CA 1
ATOM 2349 C C . PHE A 1 312 ? 18.500 -3.190 -13.584 1.00 91.12 312 PHE A C 1
ATOM 2351 O O . PHE A 1 312 ? 19.308 -2.438 -13.036 1.00 91.12 312 PHE A O 1
ATOM 2358 N N . GLU A 1 313 ? 18.821 -4.401 -14.030 1.00 89.94 313 GLU A N 1
ATOM 2359 C CA . GLU A 1 313 ? 20.129 -5.024 -13.844 1.00 89.94 313 GLU A CA 1
ATOM 2360 C C . GLU A 1 313 ? 20.825 -5.232 -15.194 1.00 89.94 313 GLU A C 1
ATOM 2362 O O . GLU A 1 313 ? 20.206 -5.586 -16.199 1.00 89.94 313 GLU A O 1
ATOM 2367 N N . GLN A 1 314 ? 22.128 -4.956 -15.239 1.00 92.12 314 GLN A N 1
ATOM 2368 C CA . GLN A 1 314 ? 22.921 -5.127 -16.452 1.00 92.12 314 GLN A CA 1
ATOM 2369 C C . GLN A 1 314 ? 23.128 -6.617 -16.749 1.00 92.12 314 GLN A C 1
ATOM 2371 O O . GLN A 1 314 ? 23.409 -7.397 -15.845 1.00 92.12 314 GLN A O 1
ATOM 2376 N N . GLY A 1 315 ? 23.030 -7.000 -18.022 1.00 89.88 315 GLY A N 1
ATOM 2377 C CA . GLY A 1 315 ? 23.191 -8.384 -18.476 1.00 89.88 315 GLY A CA 1
ATOM 2378 C C . GLY A 1 315 ? 21.917 -9.227 -18.406 1.00 89.88 315 GLY A C 1
ATOM 2379 O O . GLY A 1 315 ? 21.925 -10.353 -18.890 1.00 89.88 315 GLY A O 1
ATOM 2380 N N . TRP A 1 316 ? 20.827 -8.692 -17.856 1.00 93.94 316 TRP A N 1
ATOM 2381 C CA . TRP A 1 316 ? 19.531 -9.368 -17.828 1.00 93.94 316 TRP A CA 1
ATOM 2382 C C . TRP A 1 316 ? 18.809 -9.235 -19.168 1.00 93.94 316 TRP A C 1
ATOM 2384 O O . TRP A 1 316 ? 18.942 -8.225 -19.866 1.00 93.94 316 TRP A O 1
ATOM 2394 N N . ASP A 1 317 ? 18.009 -10.238 -19.504 1.00 93.81 317 ASP A N 1
ATOM 2395 C CA . ASP A 1 317 ? 17.242 -10.293 -20.740 1.00 93.81 317 ASP A CA 1
ATOM 2396 C C . ASP A 1 317 ? 15.864 -9.659 -20.551 1.00 93.81 317 ASP A C 1
ATOM 2398 O O . ASP A 1 317 ? 15.162 -9.898 -19.570 1.00 93.81 317 ASP A O 1
ATOM 2402 N N . VAL A 1 318 ? 15.440 -8.849 -21.515 1.00 93.69 318 VAL A N 1
ATOM 2403 C CA . VAL A 1 318 ? 14.076 -8.331 -21.611 1.00 93.69 318 VAL A CA 1
ATOM 2404 C C . VAL A 1 318 ? 13.248 -9.371 -22.357 1.00 93.69 318 VAL A C 1
ATOM 2406 O O . VAL A 1 318 ? 13.395 -9.563 -23.561 1.00 93.69 318 VAL A O 1
ATOM 2409 N N . THR A 1 319 ? 12.350 -10.035 -21.638 1.00 92.38 319 THR A N 1
ATOM 2410 C CA . THR A 1 319 ? 11.463 -11.069 -22.197 1.00 92.38 319 THR A CA 1
ATOM 2411 C C . THR A 1 319 ? 10.254 -10.470 -22.916 1.00 92.38 319 THR A C 1
ATOM 2413 O O . THR A 1 319 ? 9.736 -11.049 -23.869 1.00 92.38 319 THR A O 1
ATOM 2416 N N . GLY A 1 320 ? 9.808 -9.287 -22.493 1.00 92.00 320 GLY A N 1
ATOM 2417 C CA . GLY A 1 320 ? 8.688 -8.592 -23.113 1.00 92.00 320 GLY A CA 1
ATOM 2418 C C . GLY A 1 320 ? 8.385 -7.250 -22.463 1.00 92.00 320 GLY A C 1
ATOM 2419 O O . GLY A 1 320 ? 8.945 -6.890 -21.426 1.00 92.00 320 GLY A O 1
ATOM 2420 N N . VAL A 1 321 ? 7.479 -6.513 -23.094 1.00 91.19 321 VAL A N 1
ATOM 2421 C CA . VAL A 1 321 ? 7.028 -5.187 -22.661 1.00 91.19 321 VAL A CA 1
ATOM 2422 C C . VAL A 1 321 ? 5.524 -5.237 -22.453 1.00 91.19 321 VAL A C 1
ATOM 2424 O O . VAL A 1 321 ? 4.799 -5.747 -23.304 1.00 91.19 321 VAL A O 1
ATOM 2427 N N . GLN A 1 322 ? 5.046 -4.744 -21.317 1.00 90.75 322 GLN A N 1
ATOM 2428 C CA . GLN A 1 322 ? 3.616 -4.660 -21.048 1.00 90.75 322 GLN A CA 1
ATOM 2429 C C . GLN A 1 322 ? 3.056 -3.371 -21.643 1.00 90.75 322 GLN A C 1
ATOM 2431 O O . GLN A 1 322 ? 3.573 -2.280 -21.396 1.00 90.75 322 GLN A O 1
ATOM 2436 N N . VAL A 1 323 ? 1.990 -3.511 -22.424 1.00 88.56 323 VAL A N 1
ATOM 2437 C CA . VAL A 1 323 ? 1.255 -2.397 -23.028 1.00 88.56 323 VAL A CA 1
ATOM 2438 C C . VAL A 1 323 ? -0.190 -2.460 -22.534 1.00 88.56 323 VAL A C 1
ATOM 2440 O O . VAL A 1 323 ? -0.737 -3.566 -22.483 1.00 88.56 323 VAL A O 1
ATOM 2443 N N . PRO A 1 324 ? -0.814 -1.326 -22.162 1.00 84.62 324 PRO A N 1
ATOM 2444 C CA . PRO A 1 324 ? -2.225 -1.299 -21.792 1.00 84.62 324 PRO A CA 1
ATOM 2445 C C . PRO A 1 324 ? -3.117 -1.886 -22.896 1.00 84.62 324 PRO A C 1
ATOM 2447 O O . PRO A 1 324 ? -2.860 -1.688 -24.087 1.00 84.62 324 PRO A O 1
ATOM 2450 N N . THR A 1 325 ? -4.153 -2.621 -22.505 1.00 82.81 325 THR A N 1
ATOM 2451 C CA . THR A 1 325 ? -5.187 -3.144 -23.410 1.00 82.81 325 THR A CA 1
ATOM 2452 C C . THR A 1 325 ? -6.295 -2.100 -23.609 1.00 82.81 325 THR A C 1
ATOM 2454 O O . THR A 1 325 ? -6.594 -1.335 -22.691 1.00 82.81 325 THR A O 1
ATOM 2457 N N . ASP A 1 326 ? -6.956 -2.099 -24.772 1.00 79.88 326 ASP A N 1
ATOM 2458 C CA . ASP A 1 326 ? -8.134 -1.263 -25.072 1.00 79.88 326 ASP A CA 1
ATOM 2459 C C . ASP A 1 326 ? -9.402 -1.771 -24.352 1.00 79.88 326 ASP A C 1
ATOM 2461 O O . ASP A 1 326 ? -10.414 -2.103 -24.974 1.00 79.88 326 ASP A O 1
ATOM 2465 N N . ARG A 1 327 ? -9.344 -1.867 -23.021 1.00 81.12 327 ARG A N 1
ATOM 2466 C CA . ARG A 1 327 ? -10.419 -2.430 -22.199 1.00 81.12 327 ARG A CA 1
ATOM 2467 C C . ARG A 1 327 ? -11.457 -1.380 -21.769 1.00 81.12 327 ARG A C 1
ATOM 2469 O O . ARG A 1 327 ? -11.115 -0.209 -21.571 1.00 81.12 327 ARG A O 1
ATOM 2476 N N . PRO A 1 328 ? -12.725 -1.777 -21.546 1.00 82.81 328 PRO A N 1
ATOM 2477 C CA . PRO A 1 328 ? -13.731 -0.933 -20.904 1.00 82.81 328 PRO A CA 1
ATOM 2478 C C . PRO A 1 328 ? -13.290 -0.394 -19.539 1.00 82.81 328 PRO A C 1
ATOM 2480 O O . PRO A 1 328 ? -12.475 -0.991 -18.837 1.00 82.81 328 PRO A O 1
ATOM 2483 N N . THR A 1 329 ? -13.876 0.733 -19.123 1.00 84.50 329 THR A N 1
ATOM 2484 C CA . THR A 1 329 ? -13.511 1.346 -17.841 1.00 84.50 329 THR A CA 1
ATOM 2485 C C . THR A 1 329 ? -13.887 0.436 -16.657 1.00 84.50 329 THR A C 1
ATOM 2487 O O . THR A 1 329 ? -15.017 -0.047 -16.584 1.00 84.50 329 THR A O 1
ATOM 2490 N N . PRO A 1 330 ? -13.007 0.246 -15.662 1.00 83.62 330 PRO A N 1
ATOM 2491 C CA . PRO A 1 330 ? -13.309 -0.584 -14.489 1.00 83.62 330 PRO A CA 1
ATOM 2492 C C . PRO A 1 330 ? -14.519 -0.087 -13.678 1.00 83.62 330 PRO A C 1
ATOM 2494 O O . PRO A 1 330 ? -15.237 -0.855 -13.040 1.00 83.62 330 PRO A O 1
ATOM 2497 N N . HIS A 1 331 ? -14.816 1.214 -13.746 1.00 86.62 331 HIS A N 1
ATOM 2498 C CA . HIS A 1 331 ? -15.890 1.865 -12.989 1.00 86.62 331 HIS A CA 1
ATOM 2499 C C . HIS A 1 331 ? -17.309 1.359 -13.296 1.00 86.62 331 HIS A C 1
ATOM 2501 O O . HIS A 1 331 ? -18.241 1.700 -12.566 1.00 86.62 331 HIS A O 1
ATOM 2507 N N . TRP A 1 332 ? -17.502 0.527 -14.324 1.00 86.94 332 TRP A N 1
ATOM 2508 C CA . TRP A 1 332 ? -18.771 -0.173 -14.542 1.00 86.94 332 TRP A CA 1
ATOM 2509 C C . TRP A 1 332 ? -19.191 -1.004 -13.325 1.00 86.94 332 TRP A C 1
ATOM 2511 O O . TRP A 1 332 ? -20.386 -1.103 -13.047 1.00 86.94 332 TRP A O 1
ATOM 2521 N N . PHE A 1 333 ? -18.232 -1.505 -12.538 1.00 89.69 333 PHE A N 1
ATOM 2522 C CA . PHE A 1 333 ? -18.497 -2.239 -11.299 1.00 89.69 333 PHE A CA 1
ATOM 2523 C C . PHE A 1 333 ? -19.042 -1.372 -10.148 1.00 89.69 333 PHE A C 1
ATOM 2525 O O . PHE A 1 333 ? -19.549 -1.909 -9.162 1.00 89.69 333 PHE A O 1
ATOM 2532 N N . TYR A 1 334 ? -19.081 -0.042 -10.286 1.00 91.38 334 TYR A N 1
ATOM 2533 C CA . TYR A 1 334 ? -19.797 0.814 -9.333 1.00 91.38 334 TYR A CA 1
ATOM 2534 C C . TYR A 1 334 ? -21.317 0.634 -9.424 1.00 91.38 334 TYR A C 1
ATOM 2536 O O . TYR A 1 334 ? -22.007 0.731 -8.411 1.00 91.38 334 TYR A O 1
ATOM 2544 N N . LEU A 1 335 ? -21.856 0.323 -10.607 1.00 91.94 335 LEU A N 1
ATOM 2545 C CA . LEU A 1 335 ? -23.289 0.075 -10.792 1.00 91.94 335 LEU A CA 1
ATOM 2546 C C . LEU A 1 335 ? -23.789 -1.151 -10.010 1.00 91.94 335 LEU A C 1
ATOM 2548 O O . LEU A 1 335 ? -24.719 -0.985 -9.215 1.00 91.94 335 LEU A O 1
ATOM 2552 N N . PRO A 1 336 ? -23.204 -2.361 -10.152 1.00 92.88 336 PRO A N 1
ATOM 2553 C CA . PRO A 1 336 ? -23.607 -3.500 -9.338 1.00 92.88 336 PRO A CA 1
ATOM 2554 C C . PRO A 1 336 ? -23.377 -3.239 -7.846 1.00 92.88 336 PRO A C 1
ATOM 2556 O O . PRO A 1 336 ? -24.228 -3.623 -7.046 1.00 92.88 336 PRO A O 1
ATOM 2559 N N . ALA A 1 337 ? -22.321 -2.515 -7.454 1.00 93.12 337 ALA A N 1
ATOM 2560 C CA . ALA A 1 337 ? -22.124 -2.128 -6.056 1.00 93.12 337 ALA A CA 1
ATOM 2561 C C . ALA A 1 337 ? -23.298 -1.301 -5.508 1.00 93.12 337 ALA A C 1
ATOM 2563 O O . ALA A 1 337 ? -23.862 -1.624 -4.461 1.00 93.12 337 ALA A O 1
ATOM 2564 N N . LEU A 1 338 ? -23.714 -0.263 -6.239 1.00 94.62 338 LEU A N 1
ATOM 2565 C CA . LEU A 1 338 ? -24.849 0.579 -5.863 1.00 94.62 338 LEU A CA 1
ATOM 2566 C C . LEU A 1 338 ? -26.159 -0.212 -5.832 1.00 94.62 338 LEU A C 1
ATOM 2568 O O . LEU A 1 338 ? -26.958 -0.024 -4.918 1.00 94.62 338 LEU A O 1
ATOM 2572 N N . LEU A 1 339 ? -26.373 -1.128 -6.779 1.00 95.38 339 LEU A N 1
ATOM 2573 C CA . LEU A 1 339 ? -27.552 -1.999 -6.794 1.00 95.38 339 LEU A CA 1
ATOM 2574 C C . LEU A 1 339 ? -27.618 -2.898 -5.555 1.00 95.38 339 LEU A C 1
ATOM 2576 O O . LEU A 1 339 ? -28.686 -3.020 -4.956 1.00 95.38 339 LEU A O 1
ATOM 2580 N N . LEU A 1 340 ? -26.492 -3.479 -5.131 1.00 94.94 340 LEU A N 1
ATOM 2581 C CA . LEU A 1 340 ? -26.417 -4.275 -3.902 1.00 94.94 340 LEU A CA 1
ATOM 2582 C C . LEU A 1 340 ? -26.773 -3.439 -2.668 1.00 94.94 340 LEU A C 1
ATOM 2584 O O . LEU A 1 340 ? -27.588 -3.858 -1.843 1.00 94.94 340 LEU A O 1
ATOM 2588 N N . VAL A 1 341 ? -26.219 -2.228 -2.570 1.00 95.19 341 VAL A N 1
ATOM 2589 C CA . VAL A 1 341 ? -26.506 -1.297 -1.468 1.00 95.19 341 VAL A CA 1
ATOM 2590 C C . VAL A 1 341 ? -27.978 -0.899 -1.459 1.00 95.19 341 VAL A C 1
ATOM 2592 O O . VAL A 1 341 ? -28.616 -0.935 -0.408 1.00 95.19 341 VAL A O 1
ATOM 2595 N N . LEU A 1 342 ? -28.547 -0.568 -2.621 1.00 95.50 342 LEU A N 1
ATOM 2596 C CA . LEU A 1 342 ? -29.959 -0.212 -2.762 1.00 95.50 342 LEU A CA 1
ATOM 2597 C C . LEU A 1 342 ? -30.884 -1.382 -2.418 1.00 95.50 342 LEU A C 1
ATOM 2599 O O . LEU A 1 342 ? -31.908 -1.176 -1.767 1.00 95.50 342 LEU A O 1
ATOM 2603 N N . LEU A 1 343 ? -30.520 -2.608 -2.795 1.00 95.00 343 LEU A N 1
ATOM 2604 C CA . LEU A 1 343 ? -31.276 -3.812 -2.461 1.00 95.00 343 LEU A CA 1
ATOM 2605 C C . LEU A 1 343 ? -31.322 -4.037 -0.946 1.00 95.00 343 LEU A C 1
ATOM 2607 O O . LEU A 1 343 ? -32.402 -4.252 -0.385 1.00 95.00 343 LEU A O 1
ATOM 2611 N N . VAL A 1 344 ? -30.179 -3.917 -0.264 1.00 94.19 344 VAL A N 1
ATOM 2612 C CA . VAL A 1 344 ? -30.117 -3.999 1.203 1.00 94.19 344 VAL A CA 1
ATOM 2613 C C . VAL A 1 344 ? -30.900 -2.848 1.838 1.00 94.19 344 VAL A C 1
ATOM 2615 O O . VAL A 1 344 ? -31.721 -3.075 2.730 1.00 94.19 344 VAL A O 1
ATOM 2618 N N . TRP A 1 345 ? -30.722 -1.623 1.340 1.00 94.19 345 TRP A N 1
ATOM 2619 C CA . TRP A 1 345 ? -31.423 -0.430 1.818 1.00 94.19 345 TRP A CA 1
ATOM 2620 C C . TRP A 1 345 ? -32.947 -0.575 1.726 1.00 94.19 345 TRP A C 1
ATOM 2622 O O . TRP A 1 345 ? -33.669 -0.232 2.670 1.00 94.19 345 TRP A O 1
ATOM 2632 N N . TRP A 1 346 ? -33.440 -1.103 0.604 1.00 93.38 346 TRP A N 1
ATOM 2633 C CA . TRP A 1 346 ? -34.856 -1.344 0.347 1.00 93.38 346 TRP A CA 1
ATOM 2634 C C . TRP A 1 346 ? -35.409 -2.440 1.260 1.00 93.38 346 TRP A C 1
ATOM 2636 O O . TRP A 1 346 ? -36.465 -2.262 1.876 1.00 93.38 346 TRP A O 1
ATOM 2646 N N . ASN A 1 347 ? -34.692 -3.560 1.397 1.00 92.38 347 ASN A N 1
ATOM 2647 C CA . ASN A 1 347 ? -35.114 -4.659 2.262 1.00 92.38 347 ASN A CA 1
ATOM 2648 C C . ASN A 1 347 ? -35.191 -4.236 3.738 1.00 92.38 347 ASN A C 1
ATOM 2650 O O . ASN A 1 347 ? -36.177 -4.514 4.426 1.00 92.38 347 ASN A O 1
ATOM 2654 N N . GLN A 1 348 ? -34.193 -3.489 4.212 1.00 91.44 348 GLN A N 1
ATOM 2655 C CA . GLN A 1 348 ? -34.203 -2.913 5.555 1.00 91.44 348 GLN A CA 1
ATOM 2656 C C . GLN A 1 348 ? -35.342 -1.901 5.736 1.00 91.44 348 GLN A C 1
ATOM 2658 O O . GLN A 1 348 ? -36.009 -1.907 6.771 1.00 91.44 348 GLN A O 1
ATOM 2663 N N . GLY A 1 349 ? -35.644 -1.092 4.715 1.00 90.94 349 GLY A N 1
ATOM 2664 C CA . GLY A 1 349 ? -36.779 -0.166 4.728 1.00 90.94 349 GLY A CA 1
ATOM 2665 C C . GLY A 1 349 ? -38.135 -0.860 4.900 1.00 90.94 349 GLY A C 1
ATOM 2666 O O . GLY A 1 349 ? -38.981 -0.373 5.651 1.00 90.94 349 GLY A O 1
ATOM 2667 N N . ARG A 1 350 ? -38.337 -2.029 4.273 1.00 89.00 350 ARG A N 1
ATOM 2668 C CA . ARG A 1 350 ? -39.541 -2.856 4.486 1.00 89.00 350 ARG A CA 1
ATOM 2669 C C . ARG A 1 350 ? -39.645 -3.353 5.929 1.00 89.00 350 ARG A C 1
ATOM 2671 O O . ARG A 1 350 ? -40.730 -3.324 6.500 1.00 89.00 350 ARG A O 1
ATOM 2678 N N . ARG A 1 351 ? -38.521 -3.751 6.533 1.00 87.81 351 ARG A N 1
ATOM 2679 C CA . ARG A 1 351 ? -38.464 -4.216 7.930 1.00 87.81 351 ARG A CA 1
ATOM 2680 C C . ARG A 1 351 ? -38.738 -3.100 8.937 1.00 87.81 351 ARG A C 1
ATOM 2682 O O . ARG A 1 351 ? -39.443 -3.343 9.905 1.00 87.81 351 ARG A O 1
ATOM 2689 N N . MET A 1 352 ? -38.239 -1.884 8.700 1.00 85.81 352 MET A N 1
ATOM 2690 C CA . MET A 1 352 ? -38.508 -0.731 9.575 1.00 85.81 352 MET A CA 1
ATOM 2691 C C . MET A 1 352 ? -40.002 -0.408 9.671 1.00 85.81 352 MET A C 1
ATOM 2693 O O . MET A 1 352 ? -40.487 -0.088 10.747 1.00 85.81 352 MET A O 1
ATOM 2697 N N . ARG A 1 353 ? -40.737 -0.522 8.557 1.00 75.44 353 ARG A N 1
ATOM 2698 C CA . ARG A 1 353 ? -42.189 -0.279 8.516 1.00 75.44 353 ARG A CA 1
ATOM 2699 C C . ARG A 1 353 ? -43.011 -1.359 9.228 1.00 75.44 353 ARG A C 1
ATOM 2701 O O . ARG A 1 353 ? -44.167 -1.114 9.540 1.00 75.44 353 ARG A O 1
ATOM 2708 N N . ALA A 1 354 ? -42.432 -2.539 9.449 1.00 64.19 354 ALA A N 1
ATOM 2709 C CA . ALA A 1 354 ? -43.098 -3.674 10.082 1.00 64.19 354 ALA A CA 1
ATOM 2710 C C . ALA A 1 354 ? -42.937 -3.705 11.612 1.00 64.19 354 ALA A C 1
ATOM 2712 O O . ALA A 1 354 ? -43.602 -4.504 12.265 1.00 64.19 354 ALA A O 1
ATOM 2713 N N . VAL A 1 355 ? -42.068 -2.865 12.193 1.00 58.91 355 VAL A N 1
ATOM 2714 C CA . VAL A 1 355 ? -41.991 -2.697 13.651 1.00 58.91 355 VAL A CA 1
ATOM 2715 C C . VAL A 1 355 ? -43.158 -1.792 14.058 1.00 58.91 355 VAL A C 1
ATOM 2717 O O . VAL A 1 355 ? -43.180 -0.639 13.617 1.00 58.91 355 VAL A O 1
ATOM 2720 N N . PRO A 1 356 ? -44.137 -2.266 14.854 1.00 51.97 356 PRO A N 1
ATOM 2721 C CA . PRO A 1 356 ? -45.190 -1.399 15.359 1.00 51.97 356 PRO A CA 1
ATOM 2722 C C . PRO A 1 356 ? -44.526 -0.261 16.126 1.00 51.97 356 PRO A C 1
ATOM 2724 O O . PRO A 1 356 ? -43.689 -0.514 16.996 1.00 51.97 356 PRO A O 1
ATOM 2727 N N . GLN A 1 357 ? -44.866 0.984 15.793 1.00 57.44 357 GLN A N 1
ATOM 2728 C CA . GLN A 1 357 ? -44.541 2.106 16.661 1.00 57.44 357 GLN A CA 1
ATOM 2729 C C . GLN A 1 357 ? -45.163 1.783 18.016 1.00 57.44 357 GLN A C 1
ATOM 2731 O O . GLN A 1 357 ? -46.387 1.761 18.141 1.00 57.44 357 GLN A O 1
ATOM 2736 N N . VAL A 1 358 ? -44.329 1.458 19.004 1.00 53.78 358 VAL A N 1
ATOM 2737 C CA . VAL A 1 358 ? -44.768 1.403 20.393 1.00 53.78 358 VAL A CA 1
ATOM 2738 C C . VAL A 1 358 ? -45.330 2.790 20.666 1.00 53.78 358 VAL A C 1
ATOM 2740 O O . VAL A 1 358 ? -44.593 3.775 20.622 1.00 53.78 358 VAL A O 1
ATOM 2743 N N . GLN A 1 359 ? -46.654 2.865 20.809 1.00 47.22 359 GLN A N 1
ATOM 2744 C CA . GLN A 1 359 ? -47.349 4.071 21.222 1.00 47.22 359 GLN A CA 1
ATOM 2745 C C . GLN A 1 359 ? -46.673 4.534 22.508 1.00 47.22 359 GLN A C 1
ATOM 2747 O O . GLN A 1 359 ? -46.683 3.815 23.505 1.00 47.22 359 GLN A O 1
ATOM 2752 N N . ALA A 1 360 ? -46.020 5.692 22.443 1.00 46.28 360 ALA A N 1
ATOM 2753 C CA . ALA A 1 360 ? -45.568 6.389 23.629 1.00 46.28 360 ALA A CA 1
ATOM 2754 C C . ALA A 1 360 ? -46.819 6.689 24.465 1.00 46.28 360 ALA A C 1
ATOM 2756 O O . ALA A 1 360 ? -47.685 7.445 24.019 1.00 46.28 360 ALA A O 1
ATOM 2757 N N . ALA A 1 361 ? -46.934 6.006 25.602 1.00 44.06 361 ALA A N 1
ATOM 2758 C CA . ALA A 1 361 ? -47.888 6.301 26.661 1.00 44.06 361 ALA A CA 1
ATOM 2759 C C . ALA A 1 361 ? -47.206 7.183 27.706 1.00 44.06 361 ALA A C 1
ATOM 2761 O O . ALA A 1 361 ? -46.011 6.919 27.988 1.00 44.06 361 ALA A O 1
#

pLDDT: mean 89.13, std 6.89, range [44.06, 96.5]

Radius of gyration: 24.83 Å; chains: 1; bounding box: 74×55×67 Å

Secondary structure (DSSP, 8-state):
-HHHHHHHHHHHHHHHHHHHHHHHHHHHHHHHHHTHHHHHHHHHHHHHTT-HHHHHHHHHHHHHHHHTTS-HHHHHHHHHHHTHHHHHHHHHHTT----HHHHHHHHHHHHHHTTTSTTT-HHHHHHHHHHTS-HHHHHHHHHHHHHHHHHHHHHHHH-GGGGTTT--HHHHHHHHHHHHHHHHHHHHHHHTTBSSSBPPHHHHHHHHHHHHHHH-HHHHHHHHS-SEEEEEGGGHHHHHHHS-SSSEEEEEEEEE-TTS-EEEEEEEEE--S--S-HHHHHHHTTEEEEEETTEEEEEEE-TTSHHHHTT--TT-EEEEEEEE--PPPGGGGHHHHHHHHHHHHHHHHHHHHHS------

Foldseek 3Di:
DVVVVVVVVVVVVCPVVVVLQVVLVVVL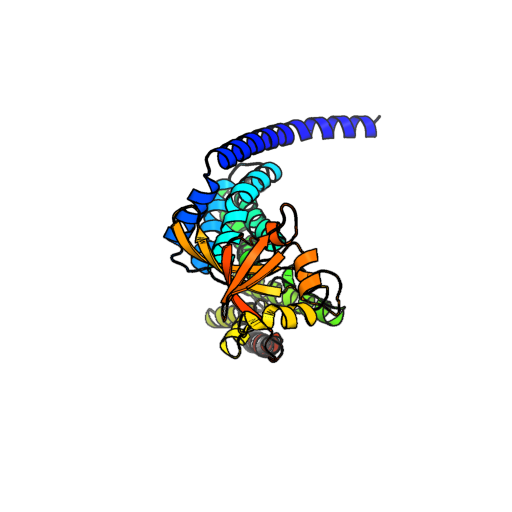VVCVVVVVLVVLLVVLCVQCVLPLVSSLVVLLVVLLVQLAPGPLVSSLSNQCSRRLVSNCFSCQLSVQHFDSVLSSLLSSLSSCLNCLAPPRVVVLVVVCVVVVHDSNVSSVVSCLQCVVSVCVSVLCRQVVVLVVQPQDDDVSVVLLVVLVVQLVLLVNCLSVCHDPHRHDPVLSVLSVVLSCLSSCLVVVQCVVPNFWDWAQPVCQFVCLQPDAQSAWKWFWKWDADPVRDTTIGIWTFRQHHHDNTSQVSCVQQQWHWDDDDSWIAGQGGDPPGRCVVRPDDHGITGGTIIDGDPGDDSCVSNVSSVVSVVVSVVVVVVVVVVPPPPPDD

Sequence (361 aa):
NSVVGGFNDGSRNMIGIGVATATAGVIVGAITLTGLGLRMTEFVEFVAQGNVMVMLLFIAFVCLVLGLGVPTTANYVLVATLMAPVVVELGAQSGLIIPLIAVHLFVFYYGIMGDITPPVGLATFAAAAISGEDAIETGVQGAVYALRTVILPFIWIFNPQLLLINVHGWGELIRLVLACTLATLIFAAVTMNWFRVRSRWWETVLLALAVVFLFRPDFFMDLLEPEYRLVPAAQVYDVARDVSTDDRVVMVIQGLTIEGDEVKKTVALQLGDQGPDGRKRLSDAGLQLMPLGDAVQIGQVKFGTRAAKSGFEQGWDVTGVQVPTDRPTPHWFYLPALLLVLLVWWNQGRRMRAVPQVQAA